Protein AF-A0A2M7XVU7-F1 (afdb_monomer_lite)

pLDDT: mean 85.2, std 8.96, range [59.84, 97.38]

Structure (mmCIF, N/CA/C/O backbone):
data_AF-A0A2M7XVU7-F1
#
_entry.id   AF-A0A2M7XVU7-F1
#
loop_
_atom_site.group_PDB
_atom_site.id
_atom_site.type_symbol
_atom_site.label_atom_id
_atom_site.label_alt_id
_atom_site.label_comp_id
_atom_site.label_asym_id
_atom_site.label_entity_id
_atom_site.label_seq_id
_atom_site.pdbx_PDB_ins_code
_atom_site.Cartn_x
_atom_site.Cartn_y
_atom_site.Cartn_z
_atom_site.occupancy
_atom_site.B_iso_or_equiv
_atom_site.auth_seq_id
_atom_site.auth_comp_id
_atom_site.auth_asym_id
_atom_site.auth_atom_id
_atom_site.pdbx_PDB_model_num
ATOM 1 N N . ARG A 1 1 ? 19.518 4.797 -9.708 1.00 70.25 1 ARG A N 1
ATOM 2 C CA . ARG A 1 1 ? 18.794 3.524 -9.432 1.00 70.25 1 ARG A CA 1
ATOM 3 C C . ARG A 1 1 ? 19.706 2.307 -9.311 1.00 70.25 1 ARG A C 1
ATOM 5 O O . ARG A 1 1 ? 19.590 1.621 -8.307 1.00 70.25 1 ARG A O 1
ATOM 12 N N . ILE A 1 2 ? 20.568 2.010 -10.296 1.00 80.56 2 ILE A N 1
ATOM 13 C CA . ILE A 1 2 ? 21.556 0.916 -10.174 1.00 80.56 2 ILE A CA 1
ATOM 14 C C . ILE A 1 2 ? 22.529 1.217 -9.028 1.00 80.56 2 ILE A C 1
ATOM 16 O O . ILE A 1 2 ? 22.718 0.376 -8.154 1.00 80.56 2 ILE A O 1
ATOM 20 N N . ASP A 1 3 ? 23.070 2.436 -8.993 1.00 83.62 3 ASP A N 1
ATOM 21 C CA . ASP A 1 3 ? 23.985 2.873 -7.929 1.00 83.62 3 ASP A CA 1
ATOM 22 C C . ASP A 1 3 ? 23.286 2.934 -6.563 1.00 83.62 3 ASP A C 1
ATOM 24 O O . ASP A 1 3 ? 23.850 2.525 -5.553 1.00 83.62 3 ASP A O 1
ATOM 28 N N . ASP A 1 4 ? 22.008 3.325 -6.559 1.00 81.62 4 ASP A N 1
ATOM 29 C CA . ASP A 1 4 ? 21.166 3.390 -5.355 1.00 81.62 4 ASP A CA 1
ATOM 30 C C . ASP A 1 4 ? 20.621 2.020 -4.904 1.00 81.62 4 ASP A C 1
ATOM 32 O O . ASP A 1 4 ? 19.919 1.943 -3.899 1.00 81.62 4 ASP A O 1
ATOM 36 N N . LYS A 1 5 ? 20.896 0.937 -5.649 1.00 82.81 5 LYS A N 1
ATOM 37 C CA . LYS A 1 5 ? 20.381 -0.426 -5.401 1.00 82.81 5 LYS A CA 1
ATOM 38 C C . LYS A 1 5 ? 18.850 -0.516 -5.285 1.00 82.81 5 LYS A C 1
ATOM 40 O O . LYS A 1 5 ? 18.315 -1.293 -4.497 1.00 82.81 5 LYS A O 1
ATOM 45 N N . LEU A 1 6 ? 18.133 0.264 -6.094 1.00 79.00 6 LEU A N 1
ATOM 46 C CA . LEU A 1 6 ? 16.668 0.321 -6.075 1.00 79.00 6 LEU A CA 1
ATOM 47 C C . LEU A 1 6 ? 16.028 -0.509 -7.196 1.00 79.00 6 LEU A C 1
ATOM 49 O O . LEU A 1 6 ? 16.409 -0.400 -8.366 1.00 79.00 6 LEU A O 1
ATOM 53 N N . GLY A 1 7 ? 14.973 -1.251 -6.843 1.00 82.81 7 GLY A N 1
ATOM 54 C CA . GLY A 1 7 ? 14.159 -2.040 -7.772 1.00 82.81 7 GLY A CA 1
ATOM 55 C C . GLY A 1 7 ? 14.929 -3.182 -8.443 1.00 82.81 7 GLY A C 1
ATOM 56 O 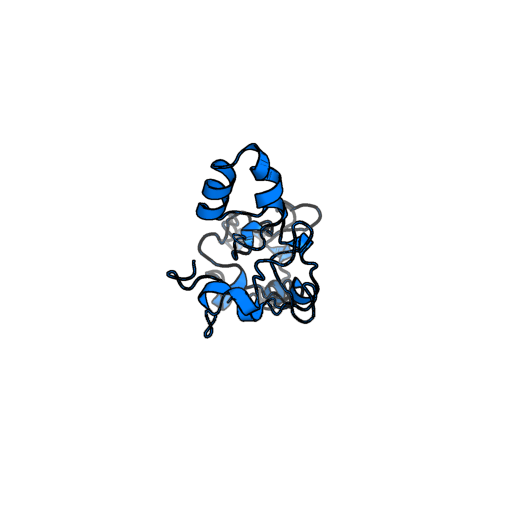O . GLY A 1 7 ? 16.027 -3.535 -8.024 1.00 82.81 7 GLY A O 1
ATOM 57 N N . TYR A 1 8 ? 14.370 -3.723 -9.532 1.00 87.50 8 TYR A N 1
ATOM 58 C CA . TYR A 1 8 ? 14.961 -4.865 -10.245 1.00 87.50 8 TYR A CA 1
ATOM 59 C C . TYR A 1 8 ? 16.411 -4.616 -10.676 1.00 87.50 8 TYR A C 1
ATOM 61 O O . TYR A 1 8 ? 17.306 -5.367 -10.311 1.00 87.50 8 TYR A O 1
ATOM 69 N N . HIS A 1 9 ? 16.666 -3.509 -11.378 1.00 87.00 9 HIS A N 1
ATOM 70 C CA . HIS A 1 9 ? 17.999 -3.176 -11.891 1.00 87.00 9 HIS A CA 1
ATOM 71 C C . HIS A 1 9 ? 19.050 -2.963 -10.791 1.00 87.00 9 HIS A C 1
ATOM 73 O O . HIS A 1 9 ? 20.236 -3.164 -11.035 1.00 87.00 9 HIS A O 1
ATOM 79 N N . GLY A 1 10 ? 18.636 -2.547 -9.590 1.00 85.44 10 GLY A N 1
ATOM 80 C CA . GLY A 1 10 ? 19.530 -2.403 -8.442 1.00 85.44 10 GLY A CA 1
ATOM 81 C C . GLY A 1 10 ? 19.884 -3.726 -7.756 1.00 85.44 10 GLY A C 1
ATOM 82 O O . GLY A 1 10 ? 20.886 -3.779 -7.046 1.00 85.44 10 GLY A O 1
ATOM 83 N N . GLN A 1 11 ? 19.085 -4.775 -7.974 1.00 84.69 11 GLN A N 1
ATOM 84 C CA . GLN A 1 11 ? 19.242 -6.103 -7.369 1.00 84.69 11 GLN A CA 1
ATOM 85 C C . GLN A 1 11 ? 19.909 -7.127 -8.301 1.00 84.69 11 GLN A C 1
ATOM 87 O O . GLN A 1 11 ? 20.144 -8.261 -7.893 1.00 84.69 11 GLN A O 1
ATOM 92 N N . LEU A 1 12 ? 20.228 -6.748 -9.541 1.00 86.81 12 LEU A N 1
ATOM 93 C CA . LEU A 1 12 ? 20.912 -7.627 -10.486 1.00 86.81 12 LEU A CA 1
ATOM 94 C C . LEU A 1 12 ? 22.366 -7.877 -10.064 1.00 86.81 12 LEU A C 1
ATOM 96 O O . LEU A 1 12 ? 23.158 -6.940 -9.939 1.00 86.81 12 LEU A O 1
ATOM 100 N N . GLU A 1 13 ? 22.721 -9.153 -9.911 1.00 84.31 13 GLU A N 1
ATOM 101 C CA . GLU A 1 13 ? 24.112 -9.587 -9.732 1.00 84.31 13 GLU A CA 1
ATOM 102 C C . GLU A 1 13 ? 24.916 -9.400 -11.026 1.00 84.31 13 GLU A C 1
ATOM 104 O O . GLU A 1 13 ? 26.027 -8.869 -11.010 1.00 84.31 13 GLU A O 1
ATOM 109 N N . ASP A 1 14 ? 24.324 -9.777 -12.163 1.00 85.69 14 ASP A N 1
ATOM 110 C CA . ASP A 1 14 ? 24.897 -9.588 -13.492 1.00 85.69 14 ASP A CA 1
ATOM 111 C C . ASP A 1 14 ? 24.388 -8.290 -14.131 1.00 85.69 14 ASP A C 1
ATOM 113 O O . ASP A 1 14 ? 23.203 -8.140 -14.436 1.00 85.69 14 ASP A O 1
ATOM 117 N N . LYS A 1 15 ? 25.312 -7.355 -14.367 1.00 84.50 15 LYS A N 1
ATOM 118 C CA . LYS A 1 15 ? 25.046 -6.041 -14.970 1.00 84.50 15 LYS A CA 1
ATOM 119 C C . LYS A 1 15 ? 25.303 -6.004 -16.478 1.00 84.50 15 LYS A C 1
ATOM 121 O O . LYS A 1 15 ? 25.475 -4.926 -17.043 1.00 84.50 15 LYS A O 1
ATOM 126 N N . THR A 1 16 ? 25.335 -7.154 -17.147 1.00 88.31 16 THR A N 1
ATOM 127 C CA . THR A 1 16 ? 25.432 -7.224 -18.610 1.00 88.31 16 THR A CA 1
ATOM 128 C C . THR A 1 16 ? 24.121 -6.746 -19.237 1.00 88.31 16 THR A C 1
ATOM 130 O O . THR A 1 16 ? 23.213 -7.533 -19.504 1.00 88.31 16 THR A O 1
ATOM 133 N N . CYS A 1 17 ? 24.023 -5.435 -19.472 1.00 85.88 17 CYS A N 1
ATOM 134 C CA . CYS A 1 17 ? 22.810 -4.758 -19.939 1.00 85.88 17 CYS A CA 1
ATOM 135 C C . CYS A 1 17 ? 22.202 -5.415 -21.186 1.00 85.88 17 CYS A C 1
ATOM 137 O O . CYS A 1 17 ? 20.985 -5.541 -21.285 1.00 85.88 17 CYS A O 1
ATOM 139 N N . THR A 1 18 ? 23.054 -5.874 -22.104 1.00 86.94 18 THR A N 1
ATOM 140 C CA . THR A 1 18 ? 22.680 -6.412 -23.420 1.00 86.94 18 THR A CA 1
ATOM 141 C C . THR A 1 18 ? 21.919 -7.737 -23.359 1.00 86.94 18 THR A C 1
ATOM 143 O O . THR A 1 18 ? 21.250 -8.113 -24.321 1.00 86.94 18 THR A O 1
ATOM 146 N N . LYS A 1 19 ? 21.944 -8.435 -22.211 1.00 84.12 19 LYS A N 1
ATOM 147 C CA . LYS A 1 19 ? 21.124 -9.639 -21.990 1.00 84.12 19 LYS A CA 1
ATOM 148 C C . LYS A 1 19 ? 19.629 -9.326 -21.985 1.00 84.12 19 LYS A C 1
ATOM 150 O O . LYS A 1 19 ? 18.840 -10.132 -22.468 1.00 84.12 19 LYS A O 1
ATOM 155 N N . CYS A 1 20 ? 19.258 -8.158 -21.464 1.00 83.25 20 CYS A N 1
ATOM 156 C CA . CYS A 1 20 ? 17.867 -7.721 -21.345 1.00 83.25 20 CYS A CA 1
ATOM 157 C C . CYS A 1 20 ? 17.540 -6.549 -22.277 1.00 83.25 20 CYS A C 1
ATOM 159 O O . CYS A 1 20 ? 16.386 -6.383 -22.659 1.00 83.25 20 CYS A O 1
ATOM 161 N N . HIS A 1 21 ? 18.534 -5.739 -22.644 1.00 85.88 21 HIS A N 1
ATOM 162 C CA . HIS A 1 21 ? 18.387 -4.568 -23.500 1.00 85.88 21 HIS A CA 1
ATOM 163 C C . HIS A 1 21 ? 19.139 -4.765 -24.806 1.00 85.88 21 HIS A C 1
ATOM 165 O O . HIS A 1 21 ? 20.318 -4.440 -24.880 1.00 85.88 21 HIS A O 1
ATOM 171 N N . ARG A 1 22 ? 18.471 -5.297 -25.834 1.00 81.56 22 ARG A N 1
ATOM 172 C CA . ARG A 1 22 ? 19.136 -5.571 -27.114 1.00 81.56 22 ARG A CA 1
ATOM 173 C C . ARG A 1 22 ? 19.282 -4.305 -27.949 1.00 81.56 22 ARG A C 1
ATOM 175 O O . ARG A 1 22 ? 18.297 -3.688 -28.352 1.00 81.56 22 ARG A O 1
ATOM 182 N N . GLU A 1 23 ? 20.519 -3.980 -28.276 1.00 72.12 23 GLU A N 1
ATOM 183 C CA . GLU A 1 23 ? 20.904 -2.985 -29.264 1.00 72.12 23 GLU A CA 1
ATOM 184 C C . GLU A 1 23 ? 21.040 -3.603 -30.676 1.00 72.12 23 GLU A C 1
ATOM 186 O O . GLU A 1 23 ? 21.216 -4.807 -30.836 1.00 72.12 23 GLU A O 1
ATOM 191 N N . HIS A 1 24 ? 20.917 -2.783 -31.728 1.00 76.25 24 HIS A N 1
ATOM 192 C CA . HIS A 1 24 ? 21.055 -3.175 -33.149 1.00 76.25 24 HIS A CA 1
ATOM 193 C C . HIS A 1 24 ? 20.045 -4.187 -33.721 1.00 76.25 24 HIS A C 1
ATOM 195 O O . HIS A 1 24 ? 20.319 -4.843 -34.722 1.00 76.25 24 HIS A O 1
ATOM 201 N N . ALA A 1 25 ? 18.837 -4.257 -33.165 1.00 72.69 25 ALA A N 1
ATOM 202 C CA . ALA A 1 25 ? 17.807 -5.182 -33.642 1.00 72.69 25 ALA A CA 1
ATOM 203 C C . ALA A 1 25 ? 16.769 -4.543 -34.604 1.00 72.69 25 ALA A C 1
ATOM 205 O O . ALA A 1 25 ? 15.792 -5.178 -34.979 1.00 72.69 25 ALA A O 1
ATOM 206 N N . GLY A 1 26 ? 16.988 -3.297 -35.045 1.00 72.88 26 GLY A N 1
ATOM 207 C CA . GLY A 1 26 ? 16.047 -2.537 -35.883 1.00 72.88 26 GLY A CA 1
ATOM 208 C C . GLY A 1 26 ? 15.131 -1.609 -35.073 1.00 72.88 26 GLY A C 1
ATOM 209 O O . GLY A 1 26 ? 15.079 -1.688 -33.849 1.00 72.88 26 GLY A O 1
ATOM 210 N N . ARG A 1 27 ? 14.444 -0.676 -35.751 1.00 71.62 27 ARG A N 1
ATOM 211 C CA . ARG A 1 27 ? 13.637 0.383 -35.101 1.00 71.62 27 ARG A CA 1
ATOM 212 C C . ARG A 1 27 ? 12.329 -0.121 -34.490 1.00 71.62 27 ARG A C 1
ATOM 214 O O . ARG A 1 27 ? 11.805 0.526 -33.592 1.00 71.62 27 ARG A O 1
ATOM 221 N N . ASP A 1 28 ? 11.843 -1.266 -34.955 1.00 73.75 28 ASP A N 1
ATOM 222 C CA . ASP A 1 28 ? 10.553 -1.825 -34.543 1.00 73.75 28 ASP A CA 1
ATOM 223 C C . ASP A 1 28 ? 10.667 -2.767 -33.336 1.00 73.75 28 ASP A C 1
ATOM 225 O O . ASP A 1 28 ? 9.664 -3.297 -32.856 1.00 73.75 28 ASP A O 1
ATOM 229 N N . LEU A 1 29 ? 11.884 -3.000 -32.830 1.00 71.00 29 LEU A N 1
ATOM 230 C CA . LEU A 1 29 ? 12.108 -3.950 -31.750 1.00 71.00 29 LEU A CA 1
ATOM 231 C C . LEU A 1 29 ? 11.951 -3.300 -30.375 1.00 71.00 29 LEU A C 1
ATOM 233 O O . LEU A 1 29 ? 12.512 -2.246 -30.076 1.00 71.00 29 LEU A O 1
ATOM 237 N N . THR A 1 30 ? 11.185 -3.970 -29.514 1.00 73.12 30 THR A N 1
ATOM 238 C CA . THR A 1 30 ? 11.070 -3.586 -28.106 1.00 73.12 30 THR A CA 1
ATOM 239 C C . THR A 1 30 ? 12.419 -3.820 -27.439 1.00 73.12 30 THR A C 1
ATOM 241 O O . THR A 1 30 ? 12.925 -4.938 -27.433 1.00 73.12 30 THR A O 1
ATOM 244 N N . MET A 1 31 ? 13.003 -2.756 -26.884 1.00 78.31 31 MET A N 1
ATOM 245 C CA . MET A 1 31 ? 14.337 -2.801 -26.278 1.00 78.31 31 MET A CA 1
ATOM 246 C C . MET A 1 31 ? 14.416 -3.807 -25.125 1.00 78.31 31 MET A C 1
ATOM 248 O O . MET A 1 31 ? 15.457 -4.417 -24.933 1.00 78.31 31 MET A O 1
ATOM 252 N N . ILE A 1 32 ? 13.333 -3.970 -24.362 1.00 83.44 32 ILE A N 1
ATOM 253 C CA . ILE A 1 32 ? 13.274 -4.871 -23.209 1.00 83.44 32 ILE A CA 1
ATOM 254 C C . ILE A 1 32 ? 12.912 -6.280 -23.682 1.00 83.44 32 ILE A C 1
ATOM 256 O O . ILE A 1 32 ? 11.804 -6.510 -24.169 1.00 83.44 32 ILE A O 1
ATOM 260 N N . ILE A 1 33 ? 13.833 -7.218 -23.481 1.00 82.56 33 ILE A N 1
ATOM 261 C CA . ILE A 1 33 ? 13.598 -8.651 -23.624 1.00 82.56 33 ILE A CA 1
ATOM 262 C C . ILE A 1 33 ? 12.993 -9.162 -22.321 1.00 82.56 33 ILE A C 1
ATOM 264 O O . ILE A 1 33 ? 13.596 -9.050 -21.253 1.00 82.56 33 ILE A O 1
ATOM 268 N N . TRP A 1 34 ? 11.805 -9.740 -22.430 1.00 84.75 34 TRP A N 1
ATOM 269 C CA . TRP A 1 34 ? 11.173 -10.480 -21.350 1.00 84.75 34 TRP A CA 1
ATOM 270 C C . TRP A 1 34 ? 11.397 -11.969 -21.580 1.00 84.75 34 TRP A C 1
ATOM 272 O O . TRP A 1 34 ? 11.214 -12.441 -22.698 1.00 84.75 34 TRP A O 1
ATOM 282 N N . ASP A 1 35 ? 11.789 -12.688 -20.533 1.00 80.31 35 ASP A N 1
ATOM 283 C CA . ASP A 1 35 ? 11.994 -14.134 -20.573 1.00 80.31 35 ASP A CA 1
ATOM 284 C C . ASP A 1 35 ? 11.220 -14.782 -19.409 1.00 80.31 35 ASP A C 1
ATOM 286 O O . ASP A 1 35 ? 11.528 -14.484 -18.247 1.00 80.31 35 ASP A O 1
ATOM 290 N N . PRO A 1 36 ? 10.189 -15.607 -19.678 1.00 84.44 36 PRO A N 1
ATOM 291 C CA . PRO A 1 36 ? 9.675 -15.977 -21.007 1.00 84.44 36 PRO A CA 1
ATOM 292 C C . PRO A 1 36 ? 8.834 -14.872 -21.673 1.00 84.44 36 PRO A C 1
ATOM 294 O O . PRO A 1 36 ? 8.818 -14.753 -22.894 1.00 84.44 36 PRO A O 1
ATOM 297 N N . ASP A 1 37 ? 8.146 -14.052 -20.877 1.00 89.25 37 ASP A N 1
ATOM 298 C CA . ASP A 1 37 ? 7.378 -12.887 -21.318 1.00 89.25 37 ASP A CA 1
ATOM 299 C C . ASP A 1 37 ? 7.087 -11.952 -20.126 1.00 89.25 37 ASP A C 1
ATOM 301 O O . ASP A 1 37 ? 7.466 -12.224 -18.982 1.00 89.25 37 ASP A O 1
ATOM 305 N N . LYS A 1 38 ? 6.449 -10.809 -20.401 1.00 87.19 38 LYS A N 1
ATOM 306 C CA . LYS A 1 38 ? 6.148 -9.782 -19.394 1.00 87.19 38 LYS A CA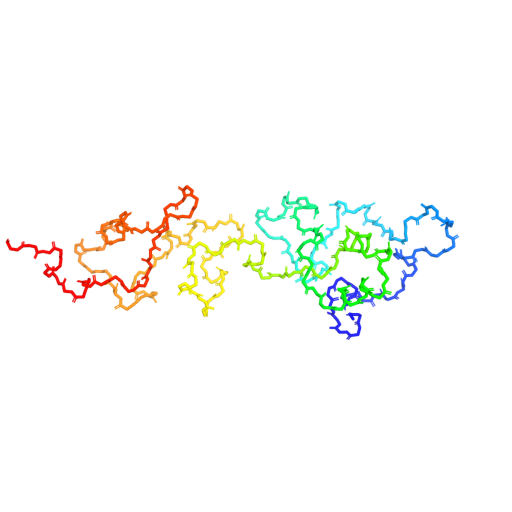 1
ATOM 307 C C . LYS A 1 38 ? 5.143 -10.252 -18.338 1.00 87.19 38 LYS A C 1
ATOM 309 O O . LYS A 1 38 ? 5.260 -9.852 -17.182 1.00 87.19 38 LYS A O 1
ATOM 314 N N . GLU A 1 39 ? 4.162 -11.067 -18.717 1.00 88.94 39 GLU A N 1
ATOM 315 C CA . GLU A 1 39 ? 3.089 -11.510 -17.818 1.00 88.94 39 GLU A CA 1
ATOM 316 C C . GLU A 1 39 ? 3.614 -12.483 -16.753 1.00 88.94 39 GLU A C 1
ATOM 318 O O . GLU A 1 39 ? 3.049 -12.575 -15.665 1.00 88.94 39 GLU A O 1
ATOM 323 N N . HIS A 1 40 ? 4.733 -13.154 -17.031 1.00 90.56 40 HIS A N 1
ATOM 324 C CA . HIS A 1 40 ? 5.407 -14.062 -16.101 1.00 90.56 40 HIS A CA 1
ATOM 325 C C . HIS A 1 40 ? 6.536 -13.404 -15.293 1.00 90.56 40 HIS A C 1
ATOM 327 O O . HIS A 1 40 ? 7.316 -14.098 -14.634 1.00 90.56 40 HIS A O 1
ATOM 333 N N . PHE A 1 41 ? 6.653 -12.074 -15.315 1.00 90.88 41 PHE A N 1
ATOM 334 C CA . PHE A 1 41 ? 7.699 -11.386 -14.566 1.00 90.88 41 PHE A CA 1
ATOM 335 C C . PHE A 1 41 ? 7.543 -11.559 -13.042 1.00 90.88 41 PHE A C 1
ATOM 337 O O . PHE A 1 41 ? 6.547 -11.155 -12.435 1.00 90.88 41 PHE A O 1
ATOM 344 N N . ASP A 1 42 ? 8.584 -12.101 -12.404 1.00 90.31 42 ASP A N 1
ATOM 345 C CA . ASP A 1 42 ? 8.619 -12.325 -10.959 1.00 90.31 42 ASP A CA 1
ATOM 346 C C . ASP A 1 42 ? 8.920 -11.036 -10.177 1.00 90.31 42 ASP A C 1
ATOM 348 O O . ASP A 1 42 ? 10.055 -10.551 -10.119 1.00 90.31 42 ASP A O 1
ATOM 352 N N . HIS A 1 43 ? 7.895 -10.519 -9.501 1.00 91.94 43 HIS A N 1
ATOM 353 C CA . HIS A 1 43 ? 7.985 -9.321 -8.670 1.00 91.94 43 HIS A CA 1
ATOM 354 C C . HIS A 1 43 ? 8.897 -9.472 -7.446 1.00 91.94 43 HIS A C 1
ATOM 356 O O . HIS A 1 43 ? 9.386 -8.459 -6.941 1.00 91.94 43 HIS A O 1
ATOM 362 N N . LYS A 1 44 ? 9.224 -10.694 -7.001 1.00 90.62 44 LYS A N 1
ATOM 363 C CA . LYS A 1 44 ? 10.212 -10.902 -5.924 1.00 90.62 44 LYS A CA 1
ATOM 364 C C . LYS A 1 44 ? 11.570 -10.299 -6.264 1.00 90.62 44 LYS A C 1
ATOM 366 O O . LYS A 1 44 ? 12.272 -9.828 -5.376 1.00 90.62 44 LYS A O 1
ATOM 371 N N . LYS A 1 45 ? 11.901 -10.234 -7.555 1.00 88.31 45 LYS A N 1
ATOM 372 C CA . LYS A 1 45 ? 13.152 -9.656 -8.058 1.00 88.31 45 LYS A CA 1
ATOM 373 C C . LYS A 1 45 ? 13.212 -8.129 -7.935 1.00 88.31 45 LYS A C 1
ATOM 375 O O . LYS A 1 45 ? 14.235 -7.533 -8.237 1.00 88.31 45 LYS A O 1
ATOM 380 N N . THR A 1 46 ? 12.114 -7.472 -7.562 1.00 86.50 46 THR A N 1
ATOM 381 C CA . THR A 1 46 ? 12.040 -6.006 -7.445 1.00 86.50 46 THR A CA 1
ATOM 382 C C . THR A 1 46 ? 12.249 -5.502 -6.017 1.00 86.50 46 THR A C 1
ATOM 384 O O . THR A 1 46 ? 12.308 -4.292 -5.806 1.00 86.50 46 THR A O 1
ATOM 387 N N . GLY A 1 47 ? 12.318 -6.408 -5.035 1.00 84.69 47 GLY A N 1
ATOM 388 C CA . GLY A 1 47 ? 12.211 -6.079 -3.611 1.00 84.69 47 GLY A CA 1
ATOM 389 C C . GLY A 1 47 ? 10.780 -5.808 -3.132 1.00 84.69 47 GLY A C 1
ATOM 390 O O . GLY A 1 47 ? 10.580 -5.595 -1.940 1.00 84.69 47 GLY A O 1
ATOM 391 N N . TYR A 1 48 ? 9.788 -5.845 -4.027 1.00 87.81 48 TYR A N 1
ATOM 392 C CA . TYR A 1 48 ? 8.370 -5.707 -3.709 1.00 87.81 48 TYR A CA 1
ATOM 393 C C . TYR A 1 48 ? 7.606 -6.955 -4.165 1.00 87.81 48 TYR A C 1
ATOM 395 O O . TYR A 1 48 ? 7.085 -7.025 -5.278 1.00 87.81 48 TYR A O 1
ATOM 403 N N . GLU A 1 49 ? 7.567 -7.978 -3.309 1.00 91.88 49 GLU A N 1
ATOM 404 C CA . GLU A 1 49 ? 6.818 -9.203 -3.593 1.00 91.88 49 GLU A CA 1
ATOM 405 C C . GLU A 1 49 ? 5.304 -8.948 -3.539 1.00 91.88 49 GLU A C 1
ATOM 407 O O . GLU A 1 49 ? 4.762 -8.484 -2.533 1.00 91.88 49 GLU A O 1
ATOM 412 N N . LEU A 1 50 ? 4.596 -9.333 -4.604 1.00 93.50 50 LEU A N 1
ATOM 413 C CA . LEU A 1 50 ? 3.137 -9.326 -4.610 1.00 93.50 50 LEU A CA 1
ATOM 414 C C . LEU A 1 50 ? 2.613 -10.446 -3.708 1.00 93.50 50 LEU A C 1
ATOM 416 O O . LEU A 1 50 ? 2.904 -11.626 -3.907 1.00 93.50 50 LEU A O 1
ATOM 420 N N . THR A 1 51 ? 1.803 -10.082 -2.715 1.00 93.88 51 THR A N 1
ATOM 421 C CA . THR A 1 51 ? 1.222 -11.021 -1.749 1.00 93.88 51 THR A CA 1
ATOM 422 C C . THR A 1 51 ? -0.301 -10.931 -1.712 1.00 93.88 51 THR A C 1
ATOM 424 O O . THR A 1 51 ? -0.902 -9.918 -2.079 1.00 93.88 51 THR A O 1
ATOM 427 N N . GLY A 1 52 ? -0.936 -12.024 -1.278 1.00 94.19 52 GLY A N 1
ATOM 428 C CA . GLY A 1 52 ? -2.389 -12.125 -1.196 1.00 94.19 52 GLY A CA 1
ATOM 429 C C . GLY A 1 52 ? -3.081 -11.802 -2.518 1.00 94.19 52 GLY A C 1
ATOM 430 O O . GLY A 1 52 ? -2.662 -12.291 -3.564 1.00 94.19 52 GLY A O 1
ATOM 431 N N . LYS A 1 53 ? -4.123 -10.966 -2.473 1.00 91.00 53 LYS A N 1
ATOM 432 C CA . LYS A 1 53 ? -4.925 -10.610 -3.659 1.00 91.00 53 LYS A CA 1
ATOM 433 C C . LYS A 1 53 ? -4.162 -9.845 -4.743 1.00 91.00 53 LYS A C 1
ATOM 435 O O . LYS A 1 53 ? -4.618 -9.816 -5.879 1.00 91.00 53 LYS A O 1
ATOM 440 N N . HIS A 1 54 ? -3.001 -9.274 -4.430 1.00 93.81 54 HIS A N 1
ATOM 441 C CA . HIS A 1 54 ? -2.173 -8.598 -5.428 1.00 93.81 54 HIS A CA 1
ATOM 442 C C . HIS A 1 54 ? -1.492 -9.569 -6.398 1.00 93.81 54 HIS A C 1
ATOM 444 O O . HIS A 1 54 ? -1.110 -9.148 -7.482 1.00 93.81 54 HIS A O 1
ATOM 450 N N . LYS A 1 55 ? -1.364 -10.860 -6.050 1.00 93.88 55 LYS A N 1
ATOM 451 C CA . LYS A 1 55 ? -0.777 -11.876 -6.946 1.00 93.88 55 LYS A CA 1
ATOM 452 C C . LYS A 1 55 ? -1.582 -12.083 -8.227 1.00 93.88 55 LYS A C 1
ATOM 454 O O . LYS A 1 55 ? -1.012 -12.438 -9.248 1.00 93.88 55 LYS A O 1
ATOM 459 N N . ASP A 1 56 ? -2.886 -11.839 -8.156 1.00 91.75 56 ASP A N 1
ATOM 460 C CA . ASP A 1 56 ? -3.813 -12.033 -9.270 1.00 91.75 56 ASP A CA 1
ATOM 461 C C . ASP A 1 56 ? -4.009 -10.743 -10.093 1.00 91.75 56 ASP A C 1
ATOM 463 O O . ASP A 1 56 ? -4.762 -10.729 -11.071 1.00 91.75 56 ASP A O 1
ATOM 467 N N . ALA A 1 57 ? -3.378 -9.635 -9.686 1.00 92.44 57 ALA A N 1
ATOM 468 C CA . ALA A 1 57 ? -3.548 -8.340 -10.329 1.00 92.44 57 ALA A CA 1
ATOM 469 C C . ALA A 1 57 ? -2.830 -8.292 -11.685 1.00 92.44 57 ALA A C 1
ATOM 471 O O . ALA A 1 57 ? -1.688 -8.725 -11.828 1.00 92.44 57 ALA A O 1
ATOM 472 N N . LYS A 1 58 ? -3.498 -7.710 -12.684 1.00 93.69 58 LYS A N 1
ATOM 473 C CA . LYS A 1 58 ? -2.889 -7.406 -13.984 1.00 93.69 58 LYS A CA 1
ATOM 474 C C . LYS A 1 58 ? -1.923 -6.229 -13.870 1.00 93.69 58 LYS A C 1
ATOM 476 O O . LYS A 1 58 ? -2.089 -5.375 -13.000 1.00 93.69 58 LYS A O 1
ATOM 481 N N . CYS A 1 59 ? -0.926 -6.160 -14.755 1.00 91.94 59 CYS A N 1
ATOM 482 C CA . CYS A 1 59 ? 0.115 -5.128 -14.692 1.00 91.94 59 CYS A CA 1
ATOM 483 C C . CYS A 1 59 ? -0.468 -3.708 -14.690 1.00 91.94 59 CYS A C 1
ATOM 485 O O . CYS A 1 59 ? -0.038 -2.854 -13.919 1.00 91.94 59 CYS A O 1
ATOM 487 N N . ASP A 1 60 ? -1.463 -3.465 -15.537 1.00 91.62 60 ASP A N 1
ATOM 488 C CA . ASP A 1 60 ? -2.156 -2.189 -15.708 1.00 91.62 60 ASP A CA 1
ATOM 489 C C . ASP A 1 60 ? -3.083 -1.830 -14.540 1.00 91.62 60 ASP A C 1
ATOM 491 O O . ASP A 1 60 ? -3.521 -0.686 -14.449 1.00 91.62 60 ASP A O 1
ATOM 495 N N . ALA A 1 61 ? -3.346 -2.748 -13.603 1.00 92.12 61 ALA A N 1
ATOM 496 C CA . ALA A 1 61 ? -4.045 -2.421 -12.364 1.00 92.12 61 ALA A CA 1
ATOM 497 C C . ALA A 1 61 ? -3.220 -1.460 -11.489 1.00 92.12 61 ALA A C 1
ATOM 499 O O . ALA A 1 61 ? -3.800 -0.573 -10.858 1.00 92.12 61 ALA A O 1
ATOM 500 N N . CYS A 1 62 ? -1.889 -1.605 -11.512 1.00 92.00 62 CYS A N 1
ATOM 501 C CA . CYS A 1 62 ? -0.949 -0.800 -10.729 1.00 92.00 62 CYS A CA 1
ATOM 502 C C . CYS A 1 62 ? -0.122 0.152 -11.606 1.00 92.00 62 CYS A C 1
ATOM 504 O O . CYS A 1 62 ? 0.007 1.330 -11.279 1.00 92.00 62 CYS A O 1
ATOM 506 N N . HIS A 1 63 ? 0.443 -0.334 -12.717 1.00 92.81 63 HIS A N 1
ATOM 507 C CA . HIS A 1 63 ? 1.345 0.425 -13.591 1.00 92.81 63 HIS A CA 1
ATOM 508 C C . HIS A 1 63 ? 0.583 1.394 -14.492 1.00 92.81 63 HIS A C 1
ATOM 510 O O . HIS A 1 63 ? 0.439 1.179 -15.697 1.00 92.81 63 HIS A O 1
ATOM 516 N N . LYS A 1 64 ? 0.094 2.473 -13.882 1.00 92.12 64 LYS A N 1
ATOM 517 C CA . LYS A 1 64 ? -0.649 3.538 -14.548 1.00 92.12 64 LYS A CA 1
ATOM 518 C C . LYS A 1 64 ? 0.090 4.876 -14.433 1.00 92.12 64 LYS A C 1
ATOM 520 O O . LYS A 1 64 ? 0.708 5.132 -13.397 1.00 92.12 64 LYS A O 1
ATOM 525 N N . PRO A 1 65 ? -0.006 5.757 -15.448 1.00 92.44 65 PRO A N 1
ATOM 526 C CA . PRO A 1 65 ? 0.638 7.072 -15.429 1.00 92.44 65 PRO A CA 1
ATOM 527 C C . PRO A 1 65 ? 0.351 7.910 -14.179 1.00 92.44 65 PRO A C 1
ATOM 529 O O . PRO A 1 65 ? 1.233 8.601 -13.677 1.00 92.44 65 PRO A O 1
ATOM 532 N N . ASP A 1 66 ? -0.885 7.857 -13.683 1.00 90.50 66 ASP A N 1
ATOM 533 C CA . ASP A 1 66 ? -1.374 8.612 -12.526 1.00 90.50 66 ASP A CA 1
ATOM 534 C C . ASP A 1 66 ? -0.826 8.092 -11.189 1.00 90.50 66 ASP A C 1
ATOM 536 O O . ASP A 1 66 ? -0.802 8.836 -10.211 1.00 90.50 66 ASP A O 1
ATOM 540 N N . GLN A 1 67 ? -0.339 6.848 -11.152 1.00 91.94 67 GLN A N 1
ATOM 541 C CA . GLN A 1 67 ? 0.233 6.216 -9.959 1.00 91.94 67 GLN A CA 1
ATOM 5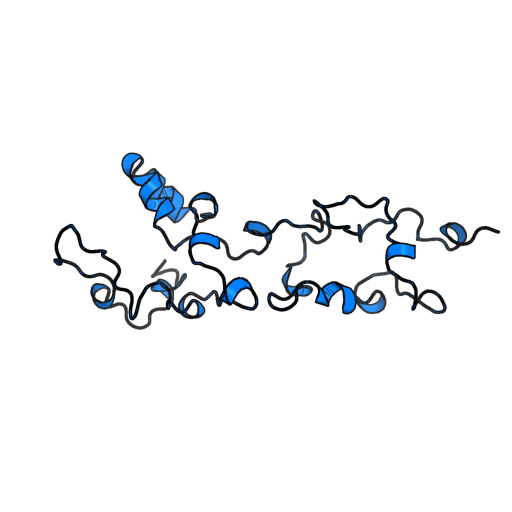42 C C . GLN A 1 67 ? 1.748 6.416 -9.838 1.00 91.94 67 GLN A C 1
ATOM 544 O O . GLN A 1 67 ? 2.350 6.023 -8.841 1.00 91.94 67 GLN A O 1
ATOM 549 N N . ILE A 1 68 ? 2.396 7.038 -10.826 1.00 92.75 68 ILE A N 1
ATOM 550 C CA . ILE A 1 68 ? 3.834 7.305 -10.773 1.00 92.75 68 ILE A CA 1
ATOM 551 C C . ILE A 1 68 ? 4.083 8.450 -9.795 1.00 92.75 68 ILE A C 1
ATOM 553 O O . ILE A 1 68 ? 3.698 9.598 -10.030 1.00 92.75 68 ILE A O 1
ATOM 557 N N . THR A 1 69 ? 4.779 8.159 -8.699 1.00 92.44 69 THR A N 1
ATOM 558 C CA . THR A 1 69 ? 5.127 9.149 -7.672 1.00 92.44 69 THR A CA 1
ATOM 559 C C . THR A 1 69 ? 6.586 9.569 -7.711 1.00 92.44 69 THR A C 1
ATOM 561 O O . THR A 1 69 ? 6.898 10.613 -7.157 1.00 92.44 69 THR A O 1
ATOM 564 N N . SER A 1 70 ? 7.456 8.806 -8.374 1.00 91.69 70 SER A N 1
ATOM 565 C CA . SER A 1 70 ? 8.903 9.029 -8.339 1.00 91.69 70 SER A CA 1
ATOM 566 C C . SER A 1 70 ? 9.354 10.312 -9.041 1.00 91.69 70 SER A C 1
ATOM 568 O O . SER A 1 70 ? 9.098 10.495 -10.234 1.00 91.69 70 SER A O 1
ATOM 570 N N . ASP A 1 71 ? 10.080 11.160 -8.313 1.00 92.75 71 ASP A N 1
A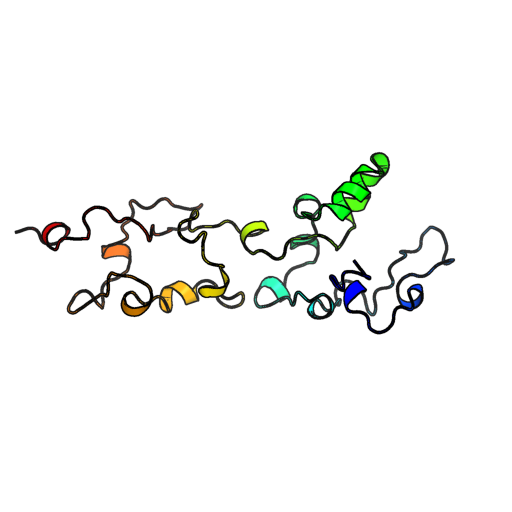TOM 571 C CA . ASP A 1 71 ? 10.523 12.474 -8.792 1.00 92.75 71 ASP A CA 1
ATOM 572 C C . ASP A 1 71 ? 11.511 12.378 -9.957 1.00 92.75 71 ASP A C 1
ATOM 574 O O . ASP A 1 71 ? 11.420 13.149 -10.906 1.00 92.75 71 ASP A O 1
ATOM 578 N N . ASP A 1 72 ? 12.410 11.394 -9.944 1.00 91.31 72 ASP A N 1
ATOM 579 C CA . ASP A 1 72 ? 13.392 11.180 -11.014 1.00 91.31 72 ASP A CA 1
ATOM 580 C C . ASP A 1 72 ? 12.735 10.825 -12.360 1.00 91.31 72 ASP A C 1
ATOM 582 O O . ASP A 1 72 ? 13.142 11.326 -13.408 1.00 91.31 72 ASP A O 1
ATOM 586 N N . ILE A 1 73 ? 11.684 10.001 -12.341 1.00 92.00 73 ILE A N 1
ATOM 587 C CA . ILE A 1 73 ? 10.927 9.631 -13.543 1.00 92.00 73 ILE A CA 1
ATOM 588 C C . ILE A 1 73 ? 10.118 10.817 -14.043 1.00 92.00 73 ILE A C 1
ATOM 590 O O . ILE A 1 73 ? 10.088 11.061 -15.248 1.00 92.00 73 ILE A O 1
ATOM 594 N N . LYS A 1 74 ? 9.479 11.559 -13.133 1.00 94.75 74 LYS A N 1
ATOM 595 C CA . LYS A 1 74 ? 8.735 12.769 -13.493 1.00 94.75 74 LYS A CA 1
ATOM 596 C C . LYS A 1 74 ? 9.659 13.809 -14.117 1.00 94.75 74 LYS A C 1
ATOM 598 O O . LYS A 1 74 ? 9.381 14.250 -15.224 1.00 94.75 74 LYS A O 1
ATOM 603 N N . ALA A 1 75 ? 10.799 14.088 -13.489 1.00 95.81 75 ALA A N 1
ATOM 604 C CA . ALA A 1 75 ? 11.805 15.010 -14.004 1.00 95.81 75 ALA A CA 1
ATOM 605 C C . ALA A 1 75 ? 12.360 14.567 -15.368 1.00 95.81 75 ALA A C 1
ATOM 607 O O . ALA A 1 75 ? 12.530 15.388 -16.270 1.00 95.81 75 ALA A O 1
ATOM 608 N N . TYR A 1 76 ? 12.604 13.265 -15.555 1.00 93.62 76 TYR A N 1
ATOM 609 C CA . TYR A 1 76 ? 13.003 12.731 -16.856 1.00 93.62 76 TYR A CA 1
ATOM 610 C C . TYR A 1 76 ? 11.910 12.930 -17.913 1.00 93.62 76 TYR A C 1
ATOM 612 O O . TYR A 1 76 ? 12.207 13.373 -19.019 1.00 93.62 76 TYR A O 1
ATOM 620 N N . ALA A 1 77 ? 10.649 12.647 -17.583 1.00 95.56 77 ALA A N 1
ATOM 621 C CA . ALA A 1 77 ? 9.529 12.840 -18.497 1.00 95.56 77 ALA A CA 1
ATOM 622 C C . ALA A 1 77 ? 9.303 14.328 -18.830 1.00 95.56 77 ALA A C 1
ATOM 624 O O . ALA A 1 77 ? 9.006 14.661 -19.974 1.00 95.56 77 ALA A O 1
ATOM 625 N N . ASP A 1 78 ? 9.508 15.226 -17.864 1.00 96.62 78 ASP A N 1
ATOM 626 C CA . ASP A 1 78 ? 9.407 16.680 -18.035 1.00 96.62 78 ASP A CA 1
ATOM 627 C C . ASP A 1 78 ? 10.486 17.248 -18.962 1.00 96.62 78 ASP A C 1
ATOM 629 O O . ASP A 1 78 ? 10.236 18.215 -19.679 1.00 96.62 78 ASP A O 1
ATOM 6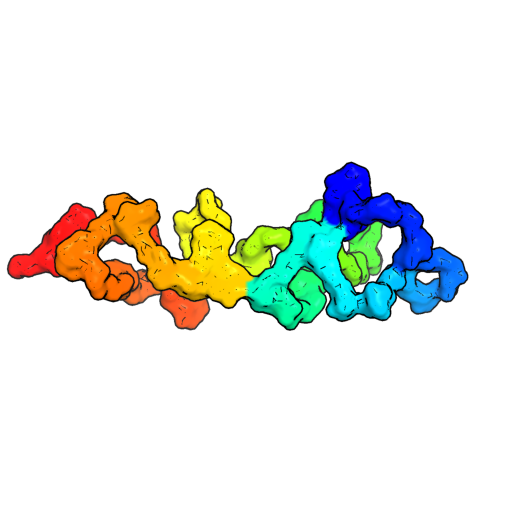33 N N . LYS A 1 79 ? 11.665 16.614 -19.015 1.00 97.38 79 LYS A N 1
ATOM 634 C CA . LYS A 1 79 ? 12.734 16.974 -19.957 1.00 97.38 79 LYS A CA 1
ATOM 635 C C . LYS A 1 79 ? 12.352 16.722 -21.423 1.00 97.38 79 LYS A C 1
ATOM 637 O O . LYS A 1 79 ? 12.940 17.341 -22.308 1.00 97.38 79 LYS A O 1
ATOM 642 N N . TYR A 1 80 ? 11.375 15.850 -21.687 1.00 96.25 80 TYR A N 1
ATOM 643 C CA . TYR A 1 80 ? 10.918 15.505 -23.038 1.00 96.25 80 TYR A CA 1
ATOM 644 C C . TYR A 1 80 ? 9.396 15.674 -23.169 1.00 96.25 80 TYR A C 1
ATOM 646 O O . TYR A 1 80 ? 8.676 14.674 -23.213 1.00 96.25 80 TYR A O 1
ATOM 654 N N . PRO A 1 81 ? 8.883 16.916 -23.261 1.00 95.19 81 PRO A N 1
ATOM 655 C CA . PRO A 1 81 ? 7.444 17.191 -23.258 1.00 95.19 81 PRO A CA 1
ATOM 656 C C . PRO A 1 81 ? 6.658 16.405 -24.315 1.00 95.19 81 PRO A C 1
ATOM 658 O O . PRO A 1 81 ? 5.621 15.826 -23.993 1.00 95.19 81 PRO A O 1
ATOM 661 N N . ASP A 1 82 ? 7.198 16.293 -25.532 1.00 96.38 82 ASP A N 1
ATOM 662 C CA . ASP A 1 82 ? 6.564 15.571 -26.646 1.00 96.38 82 ASP A CA 1
ATOM 663 C C . ASP A 1 82 ? 6.451 14.058 -26.397 1.00 96.38 82 ASP A C 1
ATOM 665 O O . ASP A 1 82 ? 5.568 13.389 -26.931 1.00 96.38 82 ASP A O 1
ATOM 669 N N . LEU A 1 83 ? 7.330 13.501 -25.556 1.00 93.31 83 LEU A N 1
ATOM 670 C CA . LEU A 1 83 ? 7.367 12.077 -25.216 1.00 93.31 83 LEU A CA 1
ATOM 671 C C . LEU A 1 83 ? 6.794 11.783 -23.827 1.00 93.31 83 LEU A C 1
ATOM 673 O O . LEU A 1 83 ? 6.618 10.615 -23.480 1.00 93.31 83 LEU A O 1
ATOM 677 N N . LYS A 1 84 ? 6.474 12.811 -23.031 1.00 95.25 84 LYS A N 1
ATOM 678 C CA . LYS A 1 84 ? 6.098 12.695 -21.615 1.00 95.25 84 LYS A CA 1
ATOM 679 C C . LYS A 1 84 ? 4.982 11.682 -21.380 1.00 95.25 84 LYS A C 1
ATOM 681 O O . LYS A 1 84 ? 5.104 10.814 -20.517 1.00 95.25 84 LYS A O 1
ATOM 686 N N . VAL A 1 85 ? 3.915 11.754 -22.177 1.00 93.00 85 VAL A N 1
ATOM 687 C CA . VAL A 1 85 ? 2.778 10.823 -22.079 1.00 93.00 85 VAL A CA 1
ATOM 688 C C . VAL A 1 85 ? 3.223 9.386 -22.355 1.00 93.00 85 VAL A C 1
ATOM 690 O O . VAL A 1 85 ? 2.851 8.477 -21.617 1.00 93.00 85 VAL A O 1
ATOM 693 N N . GLY A 1 86 ? 4.054 9.174 -23.378 1.00 91.88 86 GLY A N 1
ATOM 694 C CA . GLY A 1 86 ? 4.601 7.859 -23.709 1.00 91.88 86 GLY A CA 1
ATOM 695 C C . GLY A 1 86 ? 5.533 7.317 -22.623 1.00 91.88 86 GLY A C 1
ATOM 696 O O . GLY A 1 86 ? 5.444 6.142 -22.277 1.00 91.88 86 GLY A O 1
ATOM 697 N N . ILE A 1 87 ? 6.378 8.165 -22.037 1.00 91.69 87 ILE A N 1
ATOM 698 C CA . ILE A 1 87 ? 7.286 7.791 -20.944 1.00 91.69 87 ILE A CA 1
ATOM 699 C C . ILE A 1 87 ? 6.484 7.322 -19.725 1.00 91.69 87 ILE A C 1
ATOM 701 O O . ILE A 1 87 ? 6.708 6.217 -19.233 1.00 91.69 87 ILE A O 1
ATOM 705 N N . LEU A 1 88 ? 5.512 8.119 -19.269 1.00 93.81 88 LEU A N 1
ATOM 706 C CA . LEU A 1 88 ? 4.701 7.794 -18.089 1.00 93.81 88 LEU A CA 1
ATOM 707 C C . LEU A 1 88 ? 3.749 6.615 -18.330 1.00 93.81 88 LEU A C 1
ATOM 709 O O . LEU A 1 88 ? 3.446 5.870 -17.408 1.00 93.81 88 LEU A O 1
ATOM 713 N N . LYS A 1 89 ? 3.289 6.405 -19.565 1.00 92.25 89 LYS A N 1
ATOM 714 C CA . LYS A 1 89 ? 2.444 5.253 -19.911 1.00 92.25 89 LYS A CA 1
ATOM 715 C C . LYS A 1 89 ? 3.201 3.933 -19.945 1.00 92.25 89 LYS A C 1
ATOM 717 O O . LYS A 1 89 ? 2.616 2.903 -19.632 1.00 92.25 89 LYS A O 1
ATOM 722 N N . ASN A 1 90 ? 4.468 3.952 -20.347 1.00 88.94 90 ASN A N 1
ATOM 723 C CA . ASN A 1 90 ? 5.220 2.724 -20.603 1.00 88.94 90 ASN A CA 1
ATOM 724 C C . ASN A 1 90 ? 6.224 2.372 -19.499 1.00 88.94 90 ASN A C 1
ATOM 726 O O . ASN A 1 90 ? 6.740 1.255 -19.485 1.00 88.94 90 ASN A O 1
ATOM 730 N N . THR A 1 91 ? 6.521 3.290 -18.578 1.00 89.12 91 THR A N 1
ATOM 731 C CA . THR A 1 91 ? 7.414 2.992 -17.457 1.00 89.12 91 THR A CA 1
ATOM 732 C C . THR A 1 91 ? 6.775 2.005 -16.477 1.00 89.12 91 THR A C 1
ATOM 734 O O . THR A 1 91 ? 5.630 2.155 -16.060 1.00 89.12 91 THR A O 1
ATOM 737 N N . LEU A 1 92 ? 7.552 0.999 -16.072 1.00 89.94 92 LEU A N 1
ATOM 738 C CA . LEU A 1 92 ? 7.205 0.063 -14.993 1.00 89.94 92 LEU A CA 1
ATOM 739 C C . LEU A 1 92 ? 7.852 0.461 -13.658 1.00 89.94 92 LEU A C 1
ATOM 741 O O . LEU A 1 92 ? 7.819 -0.291 -12.689 1.00 89.94 92 LEU A O 1
ATOM 745 N N . LEU A 1 93 ? 8.475 1.637 -13.611 1.00 88.56 93 LEU A N 1
ATOM 746 C CA . LEU A 1 93 ? 9.202 2.140 -12.456 1.00 88.56 93 LEU A CA 1
ATOM 747 C C . LEU A 1 93 ? 8.452 3.304 -11.804 1.00 88.56 93 LEU A C 1
ATOM 749 O O . LEU A 1 93 ? 7.682 4.014 -12.448 1.00 88.56 93 LEU A O 1
ATOM 753 N N . GLY A 1 94 ? 8.767 3.537 -10.529 1.00 88.94 94 GLY A N 1
ATOM 754 C CA . GLY A 1 94 ? 8.388 4.746 -9.797 1.00 88.94 94 GLY A CA 1
ATOM 755 C C . GLY A 1 94 ? 6.968 4.782 -9.254 1.00 88.94 94 GLY A C 1
ATOM 756 O O . GLY A 1 94 ? 6.473 5.869 -8.952 1.00 88.94 94 GLY A O 1
ATOM 757 N N . LEU A 1 95 ? 6.344 3.615 -9.116 1.00 91.31 95 LEU A N 1
ATOM 758 C CA . LEU A 1 95 ? 5.153 3.445 -8.296 1.00 91.31 95 LEU A CA 1
ATOM 759 C C . LEU A 1 95 ? 5.535 3.473 -6.807 1.00 91.31 95 LEU A C 1
ATOM 761 O O . LEU A 1 95 ? 6.625 3.016 -6.446 1.00 91.31 95 LEU A O 1
ATOM 765 N N . PRO A 1 96 ? 4.645 3.968 -5.939 1.00 90.50 96 PRO A N 1
ATOM 766 C CA . PRO A 1 96 ? 4.806 3.869 -4.500 1.00 90.50 96 PRO A CA 1
ATOM 767 C C . PRO A 1 96 ? 4.497 2.454 -3.997 1.00 90.50 96 PRO A C 1
ATOM 769 O O . PRO A 1 96 ? 3.715 1.719 -4.597 1.00 90.50 96 PRO A O 1
ATOM 772 N N . THR A 1 97 ? 5.064 2.100 -2.846 1.00 88.25 97 THR A N 1
ATOM 773 C CA . THR A 1 97 ? 4.780 0.836 -2.142 1.00 88.25 97 THR A CA 1
ATOM 774 C C . THR A 1 97 ? 3.836 1.014 -0.952 1.00 88.25 97 THR A C 1
ATOM 776 O O . THR A 1 97 ? 3.402 0.031 -0.353 1.00 88.25 97 THR A O 1
ATOM 779 N N . ASP A 1 98 ? 3.518 2.260 -0.594 1.00 89.38 98 ASP A N 1
ATOM 780 C CA . ASP A 1 98 ? 2.608 2.581 0.500 1.00 89.38 98 ASP A CA 1
ATOM 781 C C . ASP A 1 98 ? 1.166 2.204 0.148 1.00 89.38 98 ASP A C 1
ATOM 783 O O . ASP A 1 98 ? 0.628 2.617 -0.882 1.00 89.38 98 ASP A O 1
ATOM 787 N N . CYS A 1 99 ? 0.496 1.494 1.059 1.00 91.94 99 CYS A N 1
ATOM 788 C CA . CYS A 1 99 ? -0.884 1.034 0.872 1.00 91.94 99 CYS A CA 1
ATOM 789 C C . CYS A 1 99 ? -1.835 2.186 0.510 1.00 91.94 99 CYS A C 1
ATOM 791 O O . CYS A 1 99 ? -2.691 2.041 -0.360 1.00 91.94 99 CYS A O 1
ATOM 793 N N . SER A 1 100 ? -1.663 3.340 1.161 1.00 89.56 100 SER A N 1
ATOM 794 C CA . SER A 1 100 ? -2.545 4.507 1.054 1.00 89.56 100 SER A CA 1
ATOM 795 C C . SER A 1 100 ? -2.445 5.263 -0.271 1.00 89.56 100 SER A C 1
ATOM 797 O O . SER A 1 100 ? -3.264 6.139 -0.543 1.00 89.56 100 SER A O 1
ATOM 799 N N . LYS A 1 101 ? -1.440 4.958 -1.099 1.00 89.75 101 LYS A N 1
ATOM 800 C CA . LYS A 1 101 ? -1.283 5.595 -2.412 1.00 89.75 101 LYS A CA 1
ATOM 801 C C . LYS A 1 101 ? -2.226 5.001 -3.450 1.00 89.75 101 LYS A C 1
ATOM 803 O O . LYS A 1 101 ? -2.664 5.725 -4.334 1.00 89.75 101 LYS A O 1
ATOM 808 N N . CYS A 1 102 ? -2.590 3.731 -3.276 1.00 89.44 102 CYS A N 1
ATOM 809 C CA . CYS A 1 102 ? -3.548 3.032 -4.132 1.00 89.44 102 CYS A CA 1
ATOM 810 C C . CYS A 1 102 ? -4.891 2.789 -3.430 1.00 89.44 102 CYS A C 1
ATOM 812 O O . CYS A 1 102 ? -5.942 2.794 -4.069 1.00 89.44 102 CYS A O 1
ATOM 814 N N . HIS A 1 103 ? -4.878 2.563 -2.115 1.00 90.38 103 HIS A N 1
ATOM 815 C CA . HIS A 1 103 ? -6.075 2.272 -1.336 1.00 90.38 103 HIS A CA 1
ATOM 816 C C . HIS A 1 103 ? -6.499 3.469 -0.496 1.00 90.38 103 HIS A C 1
ATOM 818 O O . HIS A 1 103 ? -5.696 4.090 0.193 1.00 90.38 103 HIS A O 1
ATOM 824 N N . GLN A 1 104 ? -7.799 3.749 -0.498 1.00 88.00 104 GLN A N 1
ATOM 825 C CA . GLN A 1 104 ? -8.368 4.773 0.362 1.00 88.00 104 GLN A CA 1
ATOM 826 C C . GLN A 1 104 ? -8.223 4.387 1.839 1.00 88.00 104 GLN A C 1
ATOM 828 O O . GLN A 1 104 ? -8.590 3.280 2.244 1.00 88.00 104 GLN A O 1
ATOM 833 N N . ASP A 1 105 ? -7.764 5.334 2.660 1.00 87.56 105 ASP A N 1
ATOM 834 C CA . ASP A 1 105 ? -7.791 5.181 4.110 1.00 87.56 105 ASP A CA 1
ATOM 835 C C . ASP A 1 105 ? -9.224 5.329 4.640 1.00 87.56 105 ASP A C 1
ATOM 837 O O . ASP A 1 105 ? -9.727 6.427 4.898 1.00 87.56 105 ASP A O 1
ATOM 841 N N . VAL A 1 106 ? -9.882 4.187 4.830 1.00 84.62 106 VAL A N 1
ATOM 842 C CA . VAL A 1 106 ? -11.219 4.128 5.426 1.00 84.62 106 VAL A CA 1
ATOM 843 C C . VAL A 1 106 ? -11.224 4.567 6.891 1.00 84.62 106 VAL A C 1
ATOM 845 O O . VAL A 1 106 ? -12.286 4.914 7.393 1.00 84.62 106 VAL A O 1
ATOM 848 N N . HIS A 1 107 ? -10.073 4.606 7.571 1.00 84.50 107 HIS A N 1
ATOM 849 C CA . HIS A 1 107 ? -9.947 5.070 8.954 1.00 84.50 107 HIS A CA 1
ATOM 850 C C . HIS A 1 107 ? -9.810 6.590 9.078 1.00 84.50 107 HIS A C 1
ATOM 852 O O . HIS A 1 107 ? -9.766 7.100 10.196 1.00 84.50 107 HIS A O 1
ATOM 858 N N . ARG A 1 108 ? -9.782 7.330 7.960 1.00 84.50 108 ARG A N 1
ATOM 859 C CA . ARG A 1 108 ? -9.800 8.805 7.930 1.00 84.50 108 ARG A CA 1
ATOM 860 C C . ARG A 1 108 ? -8.705 9.449 8.790 1.00 84.50 108 ARG A C 1
ATOM 862 O O . ARG A 1 108 ? -8.943 10.448 9.466 1.00 84.50 108 ARG A O 1
ATOM 869 N N . GLY A 1 109 ? -7.509 8.872 8.783 1.00 86.25 109 GLY A N 1
ATOM 870 C CA . GLY A 1 109 ? -6.353 9.393 9.503 1.00 86.25 109 GLY A CA 1
ATOM 871 C C . GLY A 1 109 ? -6.354 9.131 11.010 1.00 86.25 109 GLY A C 1
ATOM 872 O O . GLY A 1 109 ? -5.426 9.578 11.683 1.00 86.25 109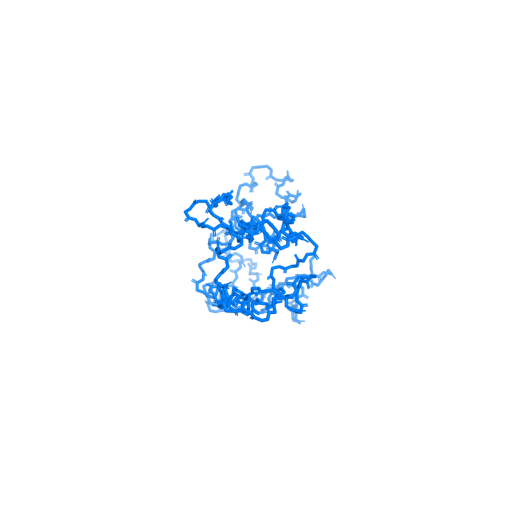 GLY A O 1
ATOM 873 N N . GLU A 1 110 ? -7.323 8.381 11.556 1.00 84.25 110 GLU A N 1
ATOM 874 C CA . GLU A 1 110 ? -7.329 8.002 12.982 1.00 84.25 110 GLU A CA 1
ATOM 875 C C . GLU A 1 110 ? -6.078 7.206 13.383 1.00 84.25 110 GLU A C 1
ATOM 877 O O . GLU A 1 110 ? -5.643 7.264 14.533 1.00 84.25 110 GLU A O 1
ATOM 882 N N . PHE A 1 111 ? -5.460 6.517 12.421 1.00 87.56 111 PHE A N 1
ATOM 883 C CA . PHE A 1 111 ? -4.261 5.709 12.617 1.00 87.56 111 PHE A CA 1
ATOM 884 C C . PHE A 1 111 ? -3.047 6.228 11.840 1.00 87.56 111 PHE A C 1
ATOM 886 O O . PHE A 1 111 ? -2.190 5.437 11.468 1.00 87.56 111 PHE A O 1
ATOM 893 N N . LYS A 1 112 ? -2.932 7.545 11.615 1.00 87.81 112 LYS A N 1
ATOM 894 C CA . LYS A 1 112 ? -1.830 8.152 10.835 1.00 87.81 112 LYS A CA 1
ATOM 895 C C . LYS A 1 112 ? -0.405 7.795 11.303 1.00 87.81 112 LYS A C 1
ATOM 897 O O . LYS A 1 112 ? 0.519 7.849 10.506 1.00 87.81 112 LYS A O 1
ATOM 902 N N . GLU A 1 113 ? -0.237 7.422 12.574 1.00 89.56 113 GLU A N 1
ATOM 903 C CA . GLU A 1 113 ? 1.048 7.009 13.170 1.00 89.56 113 GLU A CA 1
ATOM 904 C C . GLU A 1 113 ? 1.308 5.489 13.056 1.00 89.56 113 GLU A C 1
ATOM 906 O O . GLU A 1 113 ? 2.269 4.953 13.613 1.00 89.56 113 GLU A O 1
ATOM 911 N N . GLN A 1 114 ? 0.414 4.749 12.396 1.00 89.94 114 GLN A N 1
ATOM 912 C CA . GLN A 1 114 ? 0.505 3.307 12.196 1.00 89.94 114 GLN A CA 1
ATOM 913 C C . GLN A 1 114 ? 0.453 2.969 10.710 1.00 89.94 114 GLN A C 1
ATOM 915 O O . GLN A 1 114 ? -0.202 3.640 9.917 1.00 89.94 114 GLN A O 1
ATOM 920 N N . THR A 1 115 ? 1.126 1.889 10.336 1.00 92.12 115 THR A N 1
ATOM 921 C CA . THR A 1 115 ? 1.061 1.345 8.985 1.00 92.12 115 THR A CA 1
ATOM 922 C C . THR A 1 115 ? -0.063 0.312 8.894 1.00 92.12 115 THR A C 1
ATOM 924 O O . THR A 1 115 ? -0.419 -0.334 9.885 1.00 92.12 115 THR A O 1
ATOM 927 N N . CYS A 1 116 ? -0.663 0.171 7.710 1.00 93.31 116 CYS A N 1
ATOM 928 C CA . CYS A 1 116 ? -1.830 -0.692 7.507 1.00 93.31 116 CYS A CA 1
ATOM 929 C C . CYS A 1 116 ? -1.538 -2.162 7.852 1.00 93.31 116 CYS A C 1
ATOM 931 O O . CYS A 1 116 ? -2.402 -2.856 8.387 1.00 93.31 116 CYS A O 1
ATOM 933 N N . ASP A 1 117 ? -0.313 -2.612 7.586 1.00 91.75 117 ASP A N 1
ATOM 934 C CA . ASP A 1 117 ? 0.183 -3.974 7.796 1.00 91.75 117 ASP A CA 1
ATOM 935 C C . ASP A 1 117 ? 0.328 -4.371 9.275 1.00 91.75 117 ASP A C 1
ATOM 937 O O . ASP A 1 117 ? 0.403 -5.559 9.581 1.00 91.75 117 ASP A O 1
ATOM 941 N N . LYS A 1 118 ? 0.262 -3.416 10.218 1.00 91.75 118 LYS A N 1
ATOM 942 C CA . LYS A 1 118 ? 0.178 -3.741 11.656 1.00 91.75 118 LYS A CA 1
ATOM 943 C C . LYS A 1 118 ? -1.108 -4.479 12.028 1.00 91.75 118 LYS A C 1
ATOM 945 O O . LYS A 1 118 ? -1.130 -5.201 13.022 1.00 91.75 118 LYS A O 1
ATOM 950 N N . CYS A 1 119 ? -2.177 -4.264 11.264 1.00 91.31 119 CYS A N 1
ATOM 951 C CA . CYS A 1 119 ? -3.500 -4.821 11.545 1.00 91.31 119 CYS A CA 1
ATOM 952 C C . CYS A 1 119 ? -4.040 -5.654 10.382 1.00 91.31 119 CYS A C 1
ATOM 954 O O . CYS A 1 119 ? -4.725 -6.652 10.606 1.00 91.31 119 CYS A O 1
ATOM 956 N N . HIS A 1 120 ? -3.766 -5.244 9.145 1.00 93.69 120 HIS A N 1
ATOM 957 C CA . HIS A 1 120 ? -4.294 -5.872 7.945 1.00 93.69 120 HIS A CA 1
ATOM 958 C C . HIS A 1 120 ? -3.241 -6.721 7.248 1.00 93.69 120 HIS A C 1
ATOM 960 O O . HIS A 1 120 ? -2.057 -6.411 7.250 1.00 93.69 120 HIS A O 1
ATOM 966 N N . THR A 1 121 ? -3.693 -7.776 6.581 1.00 93.94 121 THR A N 1
ATOM 967 C CA . THR A 1 121 ? -2.841 -8.579 5.704 1.00 93.94 121 THR A CA 1
ATOM 968 C C . THR A 1 121 ? -3.364 -8.488 4.280 1.00 93.94 121 THR A C 1
ATOM 970 O O . THR A 1 121 ? -4.556 -8.267 4.048 1.00 93.94 121 THR A O 1
ATOM 973 N N . THR A 1 122 ? -2.484 -8.686 3.304 1.00 94.19 122 THR A N 1
ATOM 974 C CA . THR A 1 122 ? -2.864 -8.718 1.884 1.00 94.19 122 THR A CA 1
ATOM 975 C C . THR A 1 122 ? -3.714 -9.944 1.525 1.00 94.19 122 THR A C 1
ATOM 977 O O . THR A 1 122 ? -4.361 -9.964 0.474 1.00 94.19 122 THR A O 1
ATOM 980 N N . THR A 1 123 ? -3.723 -10.972 2.379 1.00 93.88 123 THR A N 1
ATOM 981 C CA . THR A 1 123 ? -4.476 -12.223 2.209 1.00 93.88 123 THR A CA 1
ATOM 982 C C . THR A 1 123 ? -5.874 -12.151 2.818 1.00 93.88 123 THR A C 1
ATOM 984 O O . THR A 1 123 ? -6.836 -12.555 2.166 1.00 93.88 123 THR A O 1
ATOM 987 N N . ASP A 1 124 ? -6.008 -11.605 4.029 1.00 91.94 124 ASP A N 1
ATOM 988 C CA . ASP A 1 124 ? -7.293 -11.374 4.689 1.00 91.94 124 ASP A CA 1
ATOM 989 C C . ASP A 1 124 ? -7.324 -9.995 5.355 1.00 91.94 124 ASP A C 1
ATOM 991 O O . ASP A 1 124 ? -6.957 -9.800 6.518 1.00 91.94 124 ASP A O 1
ATOM 995 N N . TRP A 1 125 ? -7.824 -9.022 4.598 1.00 90.69 125 TRP A N 1
ATOM 996 C CA . TRP A 1 125 ? -7.977 -7.650 5.070 1.00 90.69 125 TRP A CA 1
ATOM 997 C C . TRP A 1 125 ? -8.989 -7.530 6.218 1.00 90.69 125 TRP A C 1
ATOM 999 O O . TRP A 1 125 ? -8.878 -6.643 7.063 1.00 90.69 125 TRP A O 1
ATOM 1009 N N . LYS A 1 126 ? -10.005 -8.404 6.268 1.00 88.50 126 LYS A N 1
ATOM 1010 C CA . LYS A 1 126 ? -11.118 -8.301 7.227 1.00 88.50 126 LYS A CA 1
ATOM 1011 C C . LYS A 1 126 ? -10.825 -9.021 8.545 1.00 88.50 126 LYS A C 1
ATOM 1013 O O . LYS A 1 126 ? -11.501 -8.729 9.535 1.00 88.50 126 LYS A O 1
ATOM 1018 N N . ALA A 1 127 ? -9.824 -9.904 8.583 1.00 91.56 127 ALA A N 1
ATOM 1019 C CA . ALA A 1 127 ? -9.387 -10.603 9.794 1.00 91.56 127 ALA A CA 1
ATOM 1020 C C . ALA A 1 127 ? -9.073 -9.652 10.958 1.00 91.56 127 ALA A C 1
ATOM 1022 O O . ALA A 1 127 ? -9.405 -9.972 12.100 1.00 91.56 127 ALA A O 1
ATOM 1023 N N . ALA A 1 128 ? -8.539 -8.460 10.666 1.00 90.00 128 ALA A N 1
ATOM 1024 C CA . ALA A 1 128 ? -8.223 -7.425 11.653 1.00 90.00 128 ALA A CA 1
ATOM 1025 C C . ALA A 1 128 ? -9.384 -7.154 12.625 1.00 90.00 128 ALA A C 1
ATOM 1027 O O . ALA A 1 128 ? -9.186 -7.036 13.831 1.00 90.00 128 ALA A O 1
ATOM 1028 N N . ARG A 1 129 ? -10.624 -7.132 12.114 1.00 86.06 129 ARG A N 1
ATOM 1029 C CA . ARG A 1 129 ? -11.821 -6.889 12.932 1.00 86.06 129 ARG A CA 1
ATOM 1030 C C . ARG A 1 129 ? -12.061 -7.994 13.959 1.00 86.06 129 ARG A C 1
ATOM 1032 O O . ARG A 1 129 ? -12.520 -7.704 15.056 1.00 86.06 129 ARG A O 1
ATOM 1039 N N . LYS A 1 130 ? -11.801 -9.251 13.594 1.00 87.25 130 LYS A N 1
ATOM 1040 C CA . LYS A 1 130 ? -11.987 -10.407 14.485 1.00 87.25 130 LYS A CA 1
ATOM 1041 C C . LYS A 1 130 ? -10.851 -10.532 15.499 1.00 87.25 130 LYS A C 1
ATOM 1043 O O . LYS A 1 130 ? -11.084 -11.013 16.598 1.00 87.25 130 LYS A O 1
ATOM 1048 N N . ALA A 1 131 ? -9.645 -10.115 15.116 1.00 88.69 131 ALA A N 1
ATOM 1049 C CA . ALA A 1 131 ? -8.459 -10.161 15.965 1.00 88.69 131 ALA A CA 1
ATOM 1050 C C . ALA A 1 131 ? -8.355 -8.973 16.939 1.00 88.69 131 ALA A C 1
ATOM 1052 O O . ALA A 1 131 ? -7.538 -9.014 17.857 1.00 88.69 131 ALA A O 1
ATOM 1053 N N . PHE A 1 132 ? -9.157 -7.922 16.743 1.00 89.44 132 PHE A N 1
ATOM 1054 C CA . PHE A 1 132 ? -9.106 -6.723 17.568 1.00 89.44 132 PHE A CA 1
ATOM 1055 C C . PHE A 1 132 ? -9.415 -7.022 19.038 1.00 89.44 132 PHE A C 1
ATOM 1057 O O . PHE A 1 132 ? -10.446 -7.610 19.370 1.00 89.44 132 PHE A O 1
ATOM 1064 N N . ASN A 1 133 ? -8.537 -6.560 19.923 1.00 88.31 133 ASN A N 1
ATOM 1065 C CA . ASN A 1 133 ? -8.621 -6.795 21.353 1.00 88.31 133 ASN A CA 1
ATOM 1066 C C . ASN A 1 133 ? -8.519 -5.477 22.130 1.00 88.31 133 ASN A C 1
ATOM 1068 O O . ASN A 1 133 ? -7.455 -4.867 22.240 1.00 88.31 133 ASN A O 1
ATOM 1072 N N . HIS A 1 134 ? -9.637 -5.075 22.738 1.00 89.75 134 HIS A N 1
ATOM 1073 C CA . HIS A 1 134 ? -9.726 -3.869 23.561 1.00 89.75 134 HIS A CA 1
ATOM 1074 C C . HIS A 1 134 ? -8.741 -3.859 24.738 1.00 89.75 134 HIS A C 1
ATOM 1076 O O . HIS A 1 134 ? -8.270 -2.789 25.119 1.00 89.75 134 HIS A O 1
ATOM 1082 N N . THR A 1 135 ? -8.403 -5.023 25.291 1.00 89.56 135 THR A N 1
ATOM 1083 C CA . THR A 1 135 ? -7.530 -5.141 26.463 1.00 89.56 135 THR A CA 1
ATOM 1084 C C . THR A 1 135 ? -6.074 -4.830 26.147 1.00 89.56 135 THR A C 1
ATOM 1086 O O . THR A 1 135 ? -5.382 -4.256 26.981 1.00 89.56 135 THR A O 1
ATOM 1089 N N . THR A 1 136 ? -5.598 -5.196 24.957 1.00 88.94 136 THR A N 1
ATOM 1090 C CA . THR A 1 136 ? -4.184 -5.036 24.583 1.00 88.94 136 THR A CA 1
ATOM 1091 C C . THR A 1 136 ? -3.941 -3.862 23.640 1.00 88.94 136 THR A C 1
ATOM 1093 O O . THR A 1 136 ? -2.823 -3.360 23.577 1.00 88.94 136 THR A O 1
ATOM 1096 N N . GLN A 1 137 ? -4.966 -3.409 22.912 1.00 86.44 137 GLN A N 1
ATOM 1097 C CA . GLN A 1 137 ? -4.826 -2.394 21.859 1.00 86.44 137 GLN A CA 1
ATOM 1098 C C . GLN A 1 137 ? -5.492 -1.058 22.202 1.00 86.44 137 GLN A C 1
ATOM 1100 O O . GLN A 1 137 ? -5.391 -0.108 21.427 1.00 86.44 137 GLN A O 1
ATOM 1105 N N . THR A 1 138 ? -6.173 -0.952 23.346 1.00 84.44 138 THR A N 1
ATOM 1106 C CA . THR A 1 138 ? -6.836 0.289 23.765 1.00 84.44 138 THR A CA 1
ATOM 1107 C C . THR A 1 138 ? -6.623 0.563 25.250 1.00 84.44 138 THR A C 1
ATOM 1109 O O . THR A 1 138 ? -6.218 -0.309 26.012 1.00 84.44 138 THR A O 1
ATOM 1112 N N . LYS A 1 139 ? -6.946 1.785 25.680 1.00 84.06 139 LYS A N 1
ATOM 1113 C CA . LYS A 1 139 ? -6.998 2.158 27.103 1.00 84.06 139 LYS A CA 1
ATOM 1114 C C . LYS A 1 139 ? -8.342 1.807 27.763 1.00 84.06 139 LYS A C 1
ATOM 1116 O O . LYS A 1 139 ? -8.587 2.231 28.887 1.00 84.06 139 LYS A O 1
ATOM 1121 N N . TYR A 1 140 ? -9.218 1.088 27.059 1.00 83.25 140 TYR A N 1
ATOM 1122 C CA . TYR A 1 140 ? -10.581 0.775 27.483 1.00 83.25 140 TYR A CA 1
ATOM 1123 C C . TYR A 1 140 ? -10.841 -0.741 27.391 1.00 83.25 140 TYR A C 1
ATOM 1125 O O . TYR A 1 140 ? -11.512 -1.201 26.466 1.00 83.25 140 TYR A O 1
ATOM 1133 N N . PRO A 1 141 ? -10.273 -1.547 28.309 1.00 88.88 141 PRO A N 1
ATOM 1134 C CA . PRO A 1 141 ? -10.509 -2.987 28.339 1.00 88.88 141 PRO A CA 1
ATOM 1135 C C . PRO A 1 141 ? -11.986 -3.292 28.625 1.00 88.88 141 PRO A C 1
ATOM 1137 O O . PRO A 1 141 ? -12.559 -2.774 29.583 1.00 88.88 141 PRO A O 1
ATOM 1140 N N . LEU A 1 142 ? -12.599 -4.171 27.827 1.00 88.50 142 LEU A N 1
ATOM 1141 C CA . LEU A 1 142 ? -13.952 -4.662 28.100 1.00 88.50 142 LEU A CA 1
ATOM 1142 C C . LEU A 1 142 ? -13.898 -5.707 29.220 1.00 88.50 142 LEU A C 1
ATOM 1144 O O . LEU A 1 142 ? -13.093 -6.636 29.168 1.00 88.50 142 LEU A O 1
ATOM 1148 N N . GLN A 1 143 ? -14.755 -5.560 30.231 1.00 89.19 143 GLN A N 1
ATOM 1149 C CA . GLN A 1 143 ? -14.775 -6.418 31.419 1.00 89.19 143 GLN A CA 1
ATOM 1150 C C . GLN A 1 143 ? -16.200 -6.848 31.786 1.00 89.19 143 GLN A C 1
ATOM 1152 O O . GLN A 1 143 ? -17.176 -6.150 31.493 1.00 89.19 143 GLN A O 1
ATOM 1157 N N . GLY A 1 144 ? -16.317 -8.007 32.441 1.00 91.56 144 GLY A N 1
ATOM 1158 C CA . GLY A 1 144 ? -17.596 -8.561 32.891 1.00 91.56 144 GLY A CA 1
ATOM 1159 C C . GLY A 1 144 ? -18.608 -8.701 31.750 1.00 91.56 144 GLY A C 1
ATOM 1160 O O . GLY A 1 144 ? -18.281 -9.192 30.670 1.00 91.56 144 GLY A O 1
ATOM 1161 N N . ALA A 1 145 ? -19.833 -8.222 31.975 1.00 91.56 145 ALA A N 1
ATOM 1162 C CA . ALA A 1 145 ? -20.926 -8.283 31.002 1.00 91.56 145 ALA A CA 1
ATOM 1163 C C . ALA A 1 145 ? -20.676 -7.485 29.703 1.00 91.56 145 ALA A C 1
ATOM 1165 O O . ALA A 1 145 ? -21.403 -7.674 28.731 1.00 91.56 145 ALA A O 1
ATOM 1166 N N . HIS A 1 146 ? -19.647 -6.630 29.651 1.00 89.75 146 HIS A N 1
ATOM 1167 C CA . HIS A 1 146 ? -19.294 -5.879 28.444 1.00 89.75 146 HIS A CA 1
ATOM 1168 C C . HIS A 1 146 ? -18.442 -6.681 27.450 1.00 89.75 146 HIS A C 1
ATOM 1170 O O . HIS A 1 146 ? -18.396 -6.325 26.276 1.00 89.75 146 HIS A O 1
ATOM 1176 N N . VAL A 1 147 ? -17.782 -7.763 27.889 1.00 91.12 147 VAL A N 1
ATOM 1177 C CA . VAL A 1 147 ? -16.907 -8.596 27.040 1.00 91.12 147 VAL A CA 1
ATOM 1178 C C . VAL A 1 147 ? -17.618 -9.142 25.792 1.00 91.12 147 VAL A C 1
ATOM 1180 O O . VAL A 1 147 ? -17.053 -9.017 24.707 1.00 91.12 147 VAL A O 1
ATOM 1183 N N . PRO A 1 148 ? -18.831 -9.723 25.883 1.00 91.50 148 PRO A N 1
ATOM 1184 C CA . PRO A 1 148 ? -19.499 -10.298 24.718 1.00 91.50 148 PRO A CA 1
ATOM 1185 C C . PRO A 1 148 ? -20.271 -9.272 23.871 1.00 91.50 148 PRO A C 1
ATOM 1187 O O . PRO A 1 148 ? -21.006 -9.671 22.967 1.00 91.50 148 PRO A O 1
ATOM 1190 N N . LEU A 1 149 ? -20.183 -7.966 24.156 1.00 89.38 149 LEU A N 1
ATOM 1191 C CA . LEU A 1 149 ? -20.953 -6.974 23.407 1.00 89.38 149 LEU A CA 1
ATOM 1192 C C . LEU A 1 149 ? -20.439 -6.828 21.972 1.00 89.38 149 LEU A C 1
ATOM 1194 O O . LEU A 1 149 ? -19.242 -6.706 21.713 1.00 89.38 149 LEU A O 1
ATOM 1198 N N . ASN A 1 150 ? -21.377 -6.763 21.028 1.00 88.12 150 ASN A N 1
ATOM 1199 C CA . ASN A 1 150 ? -21.056 -6.450 19.642 1.00 88.12 150 ASN A CA 1
ATOM 1200 C C . ASN A 1 150 ? -20.562 -5.002 19.510 1.00 88.12 150 ASN A C 1
ATOM 1202 O O . ASN A 1 150 ? -21.032 -4.102 20.210 1.00 88.12 150 ASN A O 1
ATOM 1206 N N . CYS A 1 151 ? -19.662 -4.764 18.551 1.00 85.94 151 CYS A N 1
ATOM 1207 C CA . CYS A 1 151 ? -19.017 -3.465 18.335 1.00 85.94 151 CYS A CA 1
ATOM 1208 C C . CYS A 1 151 ? -20.025 -2.311 18.193 1.00 85.94 151 CYS A C 1
ATOM 1210 O O . CYS A 1 151 ? -19.779 -1.208 18.674 1.00 85.94 151 CYS A O 1
ATOM 1212 N N . ASP A 1 152 ? -21.167 -2.561 17.546 1.00 84.25 152 ASP A N 1
ATOM 1213 C CA . ASP A 1 152 ? -22.210 -1.572 17.260 1.00 84.25 152 ASP A CA 1
ATOM 1214 C C . ASP A 1 152 ? -22.965 -1.081 18.502 1.00 84.25 152 ASP A C 1
ATOM 1216 O O . ASP A 1 152 ? -23.615 -0.038 18.431 1.00 84.25 152 ASP A O 1
ATOM 1220 N N . LYS A 1 153 ? -22.847 -1.782 19.640 1.00 85.44 153 LYS A N 1
ATOM 1221 C CA . LYS A 1 153 ? -23.436 -1.345 20.914 1.00 85.44 153 LYS A CA 1
ATOM 1222 C C . LYS A 1 153 ? -22.790 -0.067 21.445 1.00 85.44 153 LYS A C 1
ATOM 1224 O O . LYS A 1 153 ? -23.492 0.738 22.043 1.00 85.44 153 LYS A O 1
ATOM 1229 N N . CYS A 1 154 ? -21.504 0.144 21.158 1.00 82.50 154 CYS A N 1
ATOM 1230 C CA . CYS A 1 154 ? -20.784 1.373 21.506 1.00 82.50 154 CYS A CA 1
ATOM 1231 C C . CYS A 1 154 ? -20.443 2.207 20.255 1.00 82.50 154 CYS A C 1
ATOM 1233 O O . CYS A 1 154 ? -20.616 3.425 20.240 1.00 82.50 154 CYS A O 1
ATOM 1235 N N . HIS A 1 155 ? -20.026 1.566 19.156 1.00 82.25 155 HIS A N 1
ATOM 1236 C CA . HIS A 1 155 ? -19.716 2.220 17.878 1.00 82.25 155 HIS A CA 1
ATOM 1237 C C . HIS A 1 155 ? -20.948 2.263 16.957 1.00 82.25 155 HIS A C 1
ATOM 1239 O O . HIS A 1 155 ? -20.996 1.598 15.917 1.00 82.25 155 HIS A O 1
ATOM 1245 N N . THR A 1 156 ? -21.951 3.042 17.364 1.00 74.75 156 THR A N 1
ATOM 1246 C CA . THR A 1 156 ? -23.295 3.097 16.757 1.00 74.75 156 THR A CA 1
ATOM 1247 C C . THR A 1 156 ? -23.324 3.619 15.307 1.00 74.75 156 THR A C 1
ATOM 1249 O O . THR A 1 156 ? -22.306 3.932 14.703 1.00 74.75 156 THR A O 1
ATOM 1252 N N . LYS A 1 157 ? -24.509 3.708 14.687 1.00 61.28 157 LYS A N 1
ATOM 1253 C CA . LYS A 1 157 ? -24.686 4.095 13.268 1.00 61.28 157 LYS A CA 1
ATOM 1254 C C . LYS A 1 157 ? -24.501 5.587 12.962 1.00 61.28 157 LYS A C 1
ATOM 1256 O O . LYS A 1 157 ? -24.577 5.959 11.798 1.00 61.28 157 LYS A O 1
ATOM 1261 N N . LEU A 1 158 ? -24.224 6.426 13.963 1.00 59.84 158 LEU A N 1
ATOM 1262 C CA . LEU A 1 158 ? -23.878 7.842 13.757 1.00 59.84 158 LEU A CA 1
ATOM 1263 C C . LEU A 1 158 ? -22.478 8.032 13.144 1.00 59.84 158 LEU A C 1
ATOM 1265 O O . LEU A 1 158 ? -22.012 9.157 12.987 1.00 59.84 158 LEU A O 1
ATOM 1269 N N . GLN A 1 159 ? -21.805 6.933 12.805 1.00 63.16 159 GLN A N 1
ATOM 1270 C CA . GLN A 1 159 ? -20.486 6.948 12.206 1.00 63.16 159 GLN A CA 1
ATOM 1271 C C . GLN A 1 159 ? -20.566 7.197 10.695 1.00 63.16 159 GLN A C 1
ATOM 1273 O O . GLN A 1 159 ? -21.430 6.620 10.026 1.00 63.16 159 GLN A O 1
ATOM 1278 N N . PRO A 1 160 ? -19.670 8.021 10.125 1.00 60.62 160 PRO A N 1
ATOM 1279 C CA . PRO A 1 160 ? -19.697 8.296 8.699 1.00 60.62 160 PRO A CA 1
ATOM 1280 C C . PRO A 1 160 ? -19.379 7.026 7.905 1.00 60.62 160 PRO A C 1
ATOM 1282 O O . PRO A 1 160 ? -18.434 6.299 8.229 1.00 60.62 160 PRO A O 1
ATOM 1285 N N . LYS A 1 161 ? -20.164 6.776 6.856 1.00 62.56 161 LYS A N 1
ATOM 1286 C CA . LYS A 1 161 ? -19.917 5.705 5.883 1.00 62.56 161 LYS A CA 1
ATOM 1287 C C . LYS A 1 161 ? -18.813 6.121 4.909 1.00 62.56 161 LYS A C 1
ATOM 1289 O O . LYS A 1 161 ? -18.651 7.309 4.636 1.00 62.56 161 LYS A O 1
ATOM 1294 N N . VAL A 1 162 ? -18.081 5.143 4.384 1.00 62.12 162 VAL A N 1
ATOM 1295 C CA . VAL A 1 162 ? -17.203 5.323 3.220 1.00 62.12 162 VAL A CA 1
ATOM 1296 C C . VAL A 1 162 ? -17.783 4.466 2.109 1.00 62.12 162 VAL A C 1
ATOM 1298 O O . VAL A 1 162 ? -17.821 3.241 2.246 1.00 62.12 162 VAL A O 1
ATOM 1301 N N . GLU A 1 163 ? -18.296 5.119 1.064 1.00 71.75 163 GLU A N 1
ATOM 1302 C CA . GLU A 1 163 ? -19.146 4.478 0.052 1.00 71.75 163 GLU A CA 1
ATOM 1303 C C . GLU A 1 163 ? -20.300 3.717 0.743 1.00 71.75 163 GLU A C 1
ATOM 1305 O O . GLU A 1 163 ? -21.021 4.282 1.573 1.00 71.75 163 GLU A O 1
ATOM 1310 N N . ASP A 1 164 ? -20.419 2.415 0.485 1.00 67.00 164 ASP A N 1
ATOM 1311 C CA . ASP A 1 164 ? -21.434 1.536 1.070 1.00 67.00 164 ASP A CA 1
ATOM 1312 C C . ASP A 1 164 ? -20.976 0.862 2.376 1.00 67.00 164 ASP A C 1
ATOM 1314 O O . ASP A 1 164 ? -21.724 0.096 2.994 1.00 67.00 164 ASP A O 1
ATOM 1318 N N . LYS A 1 165 ? -19.740 1.116 2.828 1.00 66.44 165 LYS A N 1
ATOM 1319 C CA . LYS A 1 165 ? -19.147 0.442 3.991 1.00 66.44 165 LYS A CA 1
ATOM 1320 C C . LYS A 1 165 ? -19.355 1.262 5.259 1.00 66.44 165 LYS A C 1
ATOM 1322 O O . LYS A 1 165 ? -18.984 2.433 5.352 1.00 66.44 165 LYS A O 1
ATOM 1327 N N . GLN A 1 166 ? -19.919 0.616 6.279 1.00 65.12 166 GLN A N 1
ATOM 1328 C CA . GLN A 1 166 ? -19.961 1.171 7.627 1.00 65.12 166 GLN A CA 1
ATOM 1329 C C . GLN A 1 166 ? -18.544 1.166 8.210 1.00 65.12 166 GLN A C 1
ATOM 1331 O O . GLN A 1 166 ? -17.936 0.107 8.367 1.00 65.12 166 GLN A O 1
ATOM 1336 N N . VAL A 1 167 ? -18.035 2.351 8.535 1.00 69.38 167 VAL A N 1
ATOM 1337 C CA . VAL A 1 167 ? -16.753 2.538 9.216 1.00 69.38 167 VAL A CA 1
ATOM 1338 C C . VAL A 1 167 ? -17.047 2.989 10.638 1.00 69.38 167 VAL A C 1
ATOM 1340 O O . VAL A 1 167 ? -17.843 3.900 10.839 1.00 69.38 167 VAL A O 1
ATOM 1343 N N . HIS A 1 168 ? -16.417 2.363 11.627 1.00 75.50 168 HIS A N 1
ATOM 1344 C CA . HIS A 1 168 ? -16.492 2.817 13.013 1.00 75.50 168 HIS A CA 1
ATOM 1345 C C . HIS A 1 168 ? -15.444 3.916 13.251 1.00 75.50 168 HIS A C 1
ATOM 1347 O O . HIS A 1 168 ? -14.313 3.769 12.806 1.00 75.50 168 HIS A O 1
ATOM 1353 N N . VAL A 1 169 ? -15.801 5.002 13.946 1.00 73.19 169 VAL A N 1
ATOM 1354 C CA . VAL A 1 169 ? -14.797 5.873 14.584 1.00 73.19 169 VAL A CA 1
ATOM 1355 C C . VAL A 1 169 ? -14.287 5.143 15.815 1.00 73.19 169 VAL A C 1
ATOM 1357 O O . VAL A 1 169 ? -15.084 4.698 16.650 1.00 73.19 169 VAL A O 1
ATOM 1360 N N . PHE A 1 170 ? -12.972 5.009 15.909 1.00 72.56 170 PHE A N 1
ATOM 1361 C CA . PHE A 1 170 ? -12.270 4.330 16.991 1.00 72.56 170 PHE A CA 1
ATOM 1362 C C . PHE A 1 170 ? -11.834 5.318 18.082 1.00 72.56 170 PHE A C 1
ATOM 1364 O O . PHE A 1 170 ? -11.742 4.943 19.250 1.00 72.56 170 PHE A O 1
ATOM 1371 N N . GLY A 1 171 ? -11.598 6.586 17.729 1.00 69.31 171 GLY A N 1
ATOM 1372 C CA . GLY A 1 171 ? -11.156 7.632 18.655 1.00 69.31 171 GLY A CA 1
ATOM 1373 C C . GLY A 1 171 ? -12.271 8.537 19.191 1.00 69.31 171 GLY A C 1
ATOM 1374 O O . GLY A 1 171 ? -13.198 8.907 18.482 1.00 69.31 171 GLY A O 1
ATOM 1375 N N . GLY A 1 172 ? -12.151 8.980 20.446 1.00 65.12 172 GLY A N 1
ATOM 1376 C CA . GLY A 1 172 ? -12.906 10.144 20.927 1.00 65.12 172 GLY A CA 1
ATOM 1377 C C . GLY A 1 172 ? -14.424 9.963 21.023 1.00 65.12 172 GLY A C 1
ATOM 1378 O O . GLY A 1 172 ? -15.149 10.947 20.865 1.00 65.12 172 GLY A O 1
ATOM 1379 N N . LEU A 1 173 ? -14.910 8.746 21.306 1.00 69.50 173 LEU A N 1
ATOM 1380 C CA . LEU A 1 173 ? -16.306 8.515 21.693 1.00 69.50 173 LEU A CA 1
ATOM 1381 C C . LEU A 1 173 ? -16.644 9.373 22.926 1.00 69.50 173 LEU A C 1
ATOM 1383 O O . LEU A 1 173 ? -16.375 8.998 24.070 1.00 69.50 173 LEU A O 1
ATOM 1387 N N . LYS A 1 174 ? -17.196 10.569 22.688 1.00 60.19 174 LYS A N 1
ATOM 1388 C CA . LYS A 1 174 ? -17.542 11.520 23.747 1.00 60.19 174 LYS A CA 1
ATOM 1389 C C . LYS A 1 174 ? -18.571 10.877 24.674 1.00 60.19 174 LYS A C 1
ATOM 1391 O O . LYS A 1 174 ? -19.520 10.253 24.208 1.00 60.19 174 LYS A O 1
ATOM 1396 N N . ASN A 1 175 ? -18.370 11.058 25.975 1.00 62.72 175 ASN A N 1
ATOM 1397 C CA . ASN A 1 175 ? -19.225 10.574 27.060 1.00 62.72 175 ASN A CA 1
ATOM 1398 C C . ASN A 1 175 ? -19.169 9.060 27.355 1.00 62.72 175 ASN A C 1
ATOM 1400 O O . ASN A 1 175 ? -19.835 8.627 28.278 1.00 62.72 175 ASN A O 1
ATOM 1404 N N . TYR A 1 176 ? -18.352 8.231 26.697 1.00 68.69 176 TYR A N 1
ATOM 1405 C CA . TYR A 1 176 ? -18.248 6.791 27.048 1.00 68.69 176 TYR A CA 1
ATOM 1406 C C . TYR A 1 176 ? -17.316 6.490 28.242 1.00 68.69 176 TYR A C 1
ATOM 1408 O O . TYR A 1 176 ? -16.973 5.342 28.513 1.00 68.69 176 TYR A O 1
ATOM 1416 N N . ASN A 1 177 ? -16.905 7.523 28.979 1.00 65.56 177 ASN A N 1
ATOM 1417 C CA . ASN A 1 177 ? -16.057 7.431 30.170 1.00 65.56 177 ASN A CA 1
ATOM 1418 C C . ASN A 1 177 ? -16.847 7.281 31.484 1.00 65.56 177 ASN A C 1
ATOM 1420 O O . ASN A 1 177 ? -16.237 7.237 32.548 1.00 65.56 177 ASN A O 1
ATOM 1424 N N . SER A 1 178 ? -18.179 7.225 31.423 1.00 74.88 178 SER A N 1
ATOM 1425 C CA . SER A 1 178 ? -19.051 7.044 32.584 1.00 74.88 178 SER A CA 1
ATOM 1426 C C . SER A 1 178 ? -20.087 5.959 32.317 1.00 74.88 178 SER A C 1
ATOM 1428 O O . SER A 1 178 ? -20.682 5.912 31.238 1.00 74.88 178 SER A O 1
ATOM 1430 N N . CYS A 1 179 ? -20.344 5.122 33.325 1.00 80.25 179 CYS A N 1
ATOM 1431 C CA . CYS A 1 179 ? -21.388 4.097 33.283 1.00 80.25 179 CYS A CA 1
ATOM 1432 C C . CYS A 1 179 ? -22.769 4.708 32.988 1.00 80.25 179 CYS A C 1
ATOM 1434 O O . CYS A 1 179 ? -23.563 4.118 32.257 1.00 80.25 179 CYS A O 1
ATOM 1436 N N . LEU A 1 180 ? -23.018 5.926 33.485 1.00 80.81 180 LEU A N 1
ATOM 1437 C CA . LEU A 1 180 ? -24.298 6.638 33.376 1.00 80.81 180 LEU A CA 1
ATOM 1438 C C . LEU A 1 180 ? -24.676 7.007 31.938 1.00 80.81 180 LEU A C 1
ATOM 1440 O O . LEU A 1 180 ? -25.831 7.297 31.637 1.00 80.81 180 LEU A O 1
ATOM 1444 N N . THR A 1 181 ? -23.713 6.985 31.020 1.00 76.50 181 THR A N 1
ATOM 1445 C CA . THR A 1 181 ? -23.981 7.274 29.609 1.00 76.50 181 THR A CA 1
ATOM 1446 C C . THR A 1 181 ? -24.790 6.165 28.942 1.00 76.50 181 THR A C 1
ATOM 1448 O O . THR A 1 181 ? -25.551 6.441 28.016 1.00 76.50 181 THR A O 1
ATOM 1451 N N . CYS A 1 182 ? -24.655 4.926 29.423 1.00 78.50 182 CYS A N 1
ATOM 1452 C CA . CYS A 1 182 ? -25.391 3.767 28.912 1.00 78.50 182 CYS A CA 1
ATOM 1453 C C . CYS A 1 182 ? -26.393 3.200 29.930 1.00 78.50 182 CYS A C 1
ATOM 1455 O O . CYS A 1 182 ? -27.386 2.599 29.525 1.00 78.50 182 CYS A O 1
ATOM 1457 N N . HIS A 1 183 ? -26.168 3.412 31.228 1.00 83.94 183 HIS A N 1
ATOM 1458 C CA . HIS A 1 183 ? -27.044 2.958 32.305 1.00 83.94 183 HIS A CA 1
ATOM 1459 C C . HIS A 1 183 ? -27.855 4.132 32.868 1.00 83.94 183 HIS A C 1
ATOM 1461 O O . HIS A 1 183 ? -27.392 4.865 33.737 1.00 83.94 183 HIS A O 1
ATOM 1467 N N . LYS A 1 184 ? -29.044 4.304 32.274 1.00 80.12 184 LYS A N 1
ATOM 1468 C CA . LYS A 1 184 ? -30.214 5.054 32.766 1.00 80.12 184 LYS A CA 1
ATOM 1469 C C . LYS A 1 184 ? -30.715 4.495 34.104 1.00 80.12 184 LYS A C 1
ATOM 1471 O O . LYS A 1 184 ? -30.989 3.297 34.088 1.00 80.12 184 LYS A O 1
ATOM 1476 N N . ASP A 1 185 ? -30.861 5.285 35.168 1.00 64.50 185 ASP A N 1
ATOM 1477 C CA . ASP A 1 185 ? -31.713 4.900 36.312 1.00 64.50 185 ASP A CA 1
ATOM 1478 C C . ASP A 1 185 ? -33.193 4.815 35.898 1.00 64.50 185 ASP A C 1
ATOM 1480 O O . ASP A 1 185 ? -33.614 5.634 35.039 1.00 64.50 185 ASP A O 1
#

Radius of gyration: 24.13 Å; chains: 1; bounding box: 57×33×72 Å

Secondary structure (DSSP, 8-state):
-TTTT-HHHHH-S---GGGTB--SS-TTS-SBPPSS-STT--GGGGT----GGGGG--HHHH--GGG---HHHHHHHHH-GGGHHHHHHH--------HHHHS--TTTTTTTTS-GGGT--SS-SSHHHHH--HHHHSS----GGGTT--GGGTS-TTSPEETTEE----S--TTTTSGGGT---

Foldseek 3Di:
DCVVLAFLNVQDPDNPQCVQAPDPPDPPDDRGDDVVDDQPDQRVSGVQHQDAPSVVDDLCLQLALQQADDPVQQVVLVVPVVCNRVSSGPDSDRGDPAPVSNDPDLQVCLPVVDGQVVQADSNGRPVSVVPDACVPPHPDHQDDPRVPDDPCVQQPQVADADVPHGDGHPPDSPPPPDPCVVDDD

Sequence (185 aa):
RIDDKLGYHGQLEDKTCTKCHREHAGRDLTMIIWDPDKEHFDHKKTGYELTGKHKDAKCDACHKPDQITSDDIKAYADKYPDLKVGILKNTLLGLPTDCSKCHQDVHRGEFKEQTCDKCHTTTDWKAARKAFNHTTQTKYPLQGAHVPLNCDKCHTKLQPKVEDKQVHVFGGLKNYNSCLTCHKD